Protein AF-A0A7J7P8Q7-F1 (afdb_monomer)

pLDDT: mean 71.96, std 19.64, range [25.2, 95.06]

Mean predicted aligned error: 14.5 Å

Organism: NCBI:txid39325

Sequence (274 aa):
MQSMCRWFIPFNAILATISGSLIGFLVASIIRPPYSFFKFTIVHIGIGNIGNVPLVLIAALCRDESNPSGDSLKCSEDGNAYISFGQWVGAIVLYTYVYQMLAPPPEGTFYVEDRDLPIKSPPTNDVPEKIPLLPPPEPQPTELITSKEGKIRGFLGYLYERLKLKQILQPPIIASILAMVIGAVPLLKRLVLTDDAPFLFITDSCLILGEVMIPCILLALGGNLVDRPGNLKLGFRTTAAIIFARLVLVPPAGIGIVTLADKLGFLPPGDKMF

Secondary structure (DSSP, 8-state):
-HHHHTTHHHHHHHHHHHHHHHHHHHHHHHH---HHHHHHHHHHHHHTTTTHHHHHHHHHHTTSTT-TTSSHHHHHHHHHHHHHHHHHHHHHHIIIIIHHHHSPPSS--------------------PPPPPP-PPPP------S-TTHHHHHHHHHHHHHHTTGGGT--HHHHHHHHHHHHHHSHHHHHHHSSTT-TTHHHHHHHHHHHHHHHHHHHHHHHHTTTS--SS-PPPHHHHHHHHHIIIIIHHHHHHHHHHHHHHTT-SPTT-TT-

Structure (mmCIF, N/CA/C/O backbone):
data_AF-A0A7J7P8Q7-F1
#
_entry.id   AF-A0A7J7P8Q7-F1
#
loop_
_atom_site.group_PDB
_atom_site.id
_atom_site.type_symbol
_atom_site.label_atom_id
_atom_site.label_alt_id
_atom_site.label_comp_id
_atom_site.label_asym_id
_atom_site.label_entity_id
_atom_site.label_seq_id
_atom_site.pdbx_PDB_ins_code
_atom_site.Cartn_x
_atom_site.Cartn_y
_atom_site.Cartn_z
_atom_site.occupancy
_atom_site.B_iso_or_equiv
_atom_site.auth_seq_id
_atom_site.auth_comp_id
_atom_site.auth_asym_id
_atom_site.auth_atom_id
_atom_site.pdbx_PDB_model_num
ATOM 1 N N . MET A 1 1 ? -10.549 -14.778 20.687 1.00 33.72 1 MET A N 1
ATOM 2 C CA . MET A 1 1 ? -10.491 -15.327 19.312 1.00 33.72 1 MET A CA 1
ATOM 3 C C . MET A 1 1 ? -10.541 -14.234 18.233 1.00 33.72 1 MET A C 1
ATOM 5 O O . MET A 1 1 ? -9.756 -14.311 17.305 1.00 33.72 1 MET A O 1
ATOM 9 N N . GLN A 1 2 ? -11.325 -13.153 18.392 1.00 36.19 2 GLN A N 1
ATOM 10 C CA . GLN A 1 2 ? -11.371 -11.999 17.459 1.00 36.19 2 GLN A CA 1
ATOM 11 C C . GLN A 1 2 ? -10.054 -11.216 17.264 1.00 36.19 2 GLN A C 1
ATOM 13 O O . GLN A 1 2 ? -9.868 -10.569 16.237 1.00 36.19 2 GLN A O 1
ATOM 18 N N . SER A 1 3 ? -9.129 -11.235 18.229 1.00 41.97 3 SER A N 1
ATOM 19 C CA . SER A 1 3 ? -7.871 -10.482 18.111 1.00 41.97 3 SER A CA 1
ATOM 20 C C . SER A 1 3 ? -6.885 -11.103 17.119 1.00 41.97 3 SER A C 1
ATOM 22 O O . SER A 1 3 ? -6.130 -10.357 16.514 1.00 41.97 3 SER A O 1
ATOM 24 N N . MET A 1 4 ? -6.901 -12.430 16.922 1.00 45.16 4 MET A N 1
ATOM 25 C CA . MET A 1 4 ? -5.964 -13.125 16.021 1.00 45.16 4 MET A CA 1
ATOM 26 C C . MET A 1 4 ? -6.346 -12.983 14.542 1.00 45.16 4 MET A C 1
ATOM 28 O O . MET A 1 4 ? -5.459 -12.826 13.713 1.00 45.16 4 MET A O 1
ATOM 32 N N . CYS A 1 5 ? -7.640 -12.938 14.212 1.00 52.59 5 CYS A N 1
ATOM 33 C CA . CYS A 1 5 ? -8.102 -12.789 12.826 1.00 52.59 5 CYS A CA 1
ATOM 34 C C . CYS A 1 5 ? -7.735 -11.424 12.214 1.00 52.59 5 CYS A C 1
ATOM 36 O O . CYS A 1 5 ? -7.393 -11.349 11.040 1.00 52.59 5 CYS A O 1
ATOM 38 N N . ARG A 1 6 ? -7.693 -10.347 13.015 1.00 61.75 6 ARG A N 1
ATOM 39 C CA . ARG A 1 6 ? -7.247 -9.020 12.541 1.00 61.75 6 ARG A CA 1
ATOM 40 C C . ARG A 1 6 ? -5.761 -8.963 12.172 1.00 61.75 6 ARG A C 1
ATOM 42 O O . ARG A 1 6 ? -5.387 -8.145 11.339 1.00 61.75 6 ARG A O 1
ATOM 49 N N . TRP A 1 7 ? -4.918 -9.844 12.722 1.00 71.00 7 TRP A N 1
ATOM 50 C CA . TRP A 1 7 ? -3.497 -9.932 12.351 1.00 71.00 7 TRP A CA 1
ATOM 51 C C . TRP A 1 7 ? -3.264 -10.537 10.965 1.00 71.00 7 TRP A C 1
ATOM 53 O O . TRP A 1 7 ? -2.169 -10.382 10.419 1.00 71.00 7 TRP A O 1
ATOM 63 N N . PHE A 1 8 ? -4.283 -11.158 10.362 1.00 76.94 8 PHE A N 1
ATOM 64 C CA . PHE A 1 8 ? -4.186 -11.618 8.984 1.00 76.94 8 PHE A CA 1
ATOM 65 C C . PHE A 1 8 ? -3.970 -10.454 8.012 1.00 76.94 8 PHE A C 1
ATOM 67 O O . PHE A 1 8 ? -3.199 -10.597 7.076 1.00 76.94 8 PHE A O 1
ATOM 74 N N . ILE A 1 9 ? -4.563 -9.280 8.252 1.00 78.56 9 ILE A N 1
ATOM 75 C CA . ILE A 1 9 ? -4.466 -8.137 7.329 1.00 78.56 9 ILE A CA 1
ATOM 76 C C . ILE A 1 9 ? -3.026 -7.587 7.254 1.00 78.56 9 ILE A C 1
ATOM 78 O O . ILE A 1 9 ? -2.492 -7.502 6.145 1.00 78.56 9 ILE A O 1
ATOM 82 N N . PRO A 1 10 ? -2.330 -7.294 8.379 1.00 81.56 10 PRO A N 1
ATOM 83 C CA . PRO A 1 10 ? -0.908 -6.962 8.368 1.00 81.56 10 PRO A CA 1
ATOM 84 C C . PRO A 1 10 ? -0.047 -8.029 7.710 1.00 81.56 10 PRO A C 1
ATOM 86 O O . PRO A 1 10 ? 0.849 -7.723 6.925 1.00 81.56 10 PRO A O 1
ATOM 89 N N . PHE A 1 11 ? -0.319 -9.291 8.034 1.00 83.94 11 PHE A N 1
ATOM 90 C CA . PHE A 1 11 ? 0.460 -10.406 7.526 1.00 83.94 11 PHE A CA 1
ATOM 91 C C . PHE A 1 11 ? 0.283 -10.570 6.014 1.00 83.94 11 PHE A C 1
ATOM 93 O O . PHE A 1 11 ? 1.265 -10.718 5.290 1.00 83.94 11 PHE A O 1
ATOM 100 N N . ASN A 1 12 ? -0.948 -10.437 5.523 1.00 85.75 12 ASN A N 1
ATOM 101 C CA . ASN A 1 12 ? -1.281 -10.435 4.108 1.00 85.75 12 ASN A CA 1
ATOM 102 C C . ASN A 1 12 ? -0.589 -9.279 3.374 1.00 85.75 12 ASN A C 1
ATOM 104 O O . ASN A 1 12 ? -0.019 -9.500 2.313 1.00 85.75 12 ASN A O 1
ATOM 108 N N . ALA A 1 13 ? -0.539 -8.072 3.952 1.00 85.62 13 ALA A N 1
ATOM 109 C CA . ALA A 1 13 ? 0.183 -6.942 3.355 1.00 85.62 13 ALA A CA 1
ATOM 110 C C . ALA A 1 13 ? 1.693 -7.223 3.194 1.00 85.62 13 ALA A C 1
ATOM 112 O O . ALA A 1 13 ? 2.293 -6.893 2.163 1.00 85.62 13 ALA A O 1
ATOM 113 N N . ILE A 1 14 ? 2.308 -7.882 4.181 1.00 89.56 14 ILE A N 1
ATOM 114 C CA . ILE A 1 14 ? 3.716 -8.302 4.118 1.00 89.56 14 ILE A CA 1
ATOM 115 C C . ILE A 1 14 ? 3.905 -9.401 3.064 1.00 89.56 14 ILE A C 1
ATOM 117 O O . ILE A 1 14 ? 4.789 -9.284 2.215 1.00 89.56 14 ILE A O 1
ATOM 121 N N . LEU A 1 15 ? 3.066 -10.441 3.067 1.00 89.56 15 LEU A N 1
ATOM 122 C CA . LEU A 1 15 ? 3.123 -11.531 2.086 1.00 89.56 15 LEU A CA 1
ATOM 123 C C . LEU A 1 15 ? 2.900 -11.041 0.651 1.00 89.56 15 LEU A C 1
ATOM 125 O O . LEU A 1 15 ? 3.616 -11.456 -0.264 1.00 89.56 15 LEU A O 1
ATOM 129 N N . ALA A 1 16 ? 1.947 -10.133 0.448 1.00 88.81 16 ALA A N 1
ATOM 130 C CA . ALA A 1 16 ? 1.695 -9.481 -0.831 1.00 88.81 16 ALA A CA 1
ATOM 131 C C . ALA A 1 16 ? 2.922 -8.685 -1.290 1.00 88.81 16 ALA A C 1
ATOM 133 O O . ALA A 1 16 ? 3.337 -8.808 -2.440 1.00 88.81 16 ALA A O 1
ATOM 134 N N . THR A 1 17 ? 3.570 -7.947 -0.382 1.00 89.56 17 THR A N 1
ATOM 135 C CA . THR A 1 17 ? 4.808 -7.234 -0.721 1.00 89.56 17 THR A CA 1
ATOM 136 C C . THR A 1 17 ? 5.929 -8.203 -1.102 1.00 89.56 17 THR A C 1
ATOM 138 O O . THR A 1 17 ? 6.613 -7.986 -2.104 1.00 89.56 17 THR A O 1
ATOM 141 N N . ILE A 1 18 ? 6.135 -9.276 -0.334 1.00 92.56 18 ILE A N 1
ATOM 142 C CA . ILE A 1 18 ? 7.195 -10.263 -0.594 1.00 92.56 18 ILE A CA 1
ATOM 143 C C . ILE A 1 18 ? 6.962 -10.963 -1.937 1.00 92.56 18 ILE A C 1
ATOM 145 O O . ILE A 1 18 ? 7.859 -10.992 -2.780 1.00 92.56 18 ILE A O 1
ATOM 149 N N . SER A 1 19 ? 5.758 -11.491 -2.160 1.00 93.06 19 SER A N 1
ATOM 150 C CA . SER A 1 19 ? 5.384 -12.169 -3.408 1.00 93.06 19 SER A CA 1
ATOM 151 C C . SER A 1 19 ? 5.447 -11.229 -4.613 1.00 93.06 19 SER A C 1
ATOM 153 O O . SER A 1 19 ? 6.052 -11.576 -5.627 1.00 93.06 19 SER A O 1
ATOM 155 N N . GLY A 1 20 ? 4.921 -10.009 -4.494 1.00 92.44 20 GLY A N 1
ATOM 156 C CA . GLY A 1 20 ? 5.003 -8.989 -5.534 1.00 92.44 20 GLY A CA 1
ATOM 157 C C . GLY A 1 20 ? 6.447 -8.605 -5.862 1.00 92.44 20 GLY A C 1
ATOM 158 O O . GLY A 1 20 ? 6.797 -8.465 -7.033 1.00 92.44 20 GLY A O 1
ATOM 159 N N . SER A 1 21 ? 7.311 -8.483 -4.852 1.00 92.56 21 SER A N 1
ATOM 160 C CA . SER A 1 21 ? 8.733 -8.163 -5.043 1.00 92.56 21 SER A CA 1
ATOM 161 C C . SER A 1 21 ? 9.490 -9.329 -5.681 1.00 92.56 21 SER A C 1
ATOM 163 O O . SER A 1 21 ? 10.364 -9.107 -6.517 1.00 92.56 21 SER A O 1
ATOM 165 N N . LEU A 1 22 ? 9.121 -10.574 -5.361 1.00 95.00 22 LEU A N 1
ATOM 166 C CA . LEU A 1 22 ? 9.662 -11.769 -6.007 1.00 95.00 22 LEU A CA 1
ATOM 167 C C . LEU A 1 22 ? 9.262 -11.834 -7.489 1.00 95.00 22 LEU A C 1
ATOM 169 O O . LEU A 1 22 ? 10.122 -12.036 -8.347 1.00 95.00 22 LEU A O 1
ATOM 173 N N . ILE A 1 23 ? 7.987 -11.587 -7.804 1.00 94.50 23 ILE A N 1
ATOM 174 C CA . ILE A 1 23 ? 7.504 -11.462 -9.188 1.00 94.50 23 ILE A CA 1
ATOM 175 C C . ILE A 1 23 ? 8.252 -10.328 -9.895 1.00 94.50 23 ILE A C 1
ATOM 177 O O . ILE A 1 23 ? 8.759 -10.516 -10.999 1.00 94.50 23 ILE A O 1
ATOM 181 N N . GLY A 1 24 ? 8.386 -9.170 -9.246 1.00 94.12 24 GLY A N 1
ATOM 182 C CA . GLY A 1 24 ? 9.128 -8.026 -9.765 1.00 94.12 24 GLY A CA 1
ATOM 183 C C . GLY A 1 24 ? 10.590 -8.352 -10.070 1.00 94.12 24 GLY A C 1
ATOM 184 O O . GLY A 1 24 ? 11.095 -7.955 -11.118 1.00 94.12 24 GLY A O 1
ATOM 185 N N . PHE A 1 25 ? 11.255 -9.120 -9.206 1.00 94.62 25 PHE A N 1
ATOM 186 C CA . PHE A 1 25 ? 12.626 -9.591 -9.410 1.00 94.62 25 PHE A CA 1
ATOM 187 C C . PHE A 1 25 ? 12.747 -10.561 -10.588 1.00 94.62 25 PHE A C 1
ATOM 189 O O . PHE A 1 25 ? 13.648 -10.405 -11.418 1.00 94.62 25 PHE A O 1
ATOM 196 N N . LEU A 1 26 ? 11.828 -11.523 -10.705 1.00 95.06 26 LEU A N 1
ATOM 197 C CA . LEU A 1 26 ? 11.786 -12.453 -11.836 1.00 95.06 26 LEU A CA 1
ATOM 198 C C . LEU A 1 26 ? 11.582 -11.703 -13.156 1.00 95.06 26 LEU A C 1
ATOM 200 O O . LEU A 1 26 ? 12.344 -11.884 -14.105 1.00 95.06 26 LEU A O 1
ATOM 204 N N . VAL A 1 27 ? 10.605 -10.798 -13.190 1.00 94.00 27 VAL A N 1
ATOM 205 C CA . VAL A 1 27 ? 10.306 -9.952 -14.349 1.00 94.00 27 VAL A CA 1
ATOM 206 C C . VAL A 1 27 ? 11.528 -9.100 -14.708 1.00 94.00 27 VAL A C 1
ATOM 208 O O . VAL A 1 27 ? 12.013 -9.166 -15.840 1.00 94.00 27 VAL A O 1
ATOM 211 N N . ALA A 1 28 ? 12.109 -8.378 -13.746 1.00 92.50 28 ALA A N 1
ATOM 212 C CA . ALA A 1 28 ? 13.301 -7.559 -13.968 1.00 92.50 28 ALA A CA 1
ATOM 213 C C . ALA A 1 28 ? 14.491 -8.381 -14.498 1.00 92.50 28 ALA A C 1
ATOM 215 O O . ALA A 1 28 ? 15.215 -7.911 -15.376 1.00 92.50 28 ALA A O 1
ATOM 216 N N . SER A 1 29 ? 14.659 -9.622 -14.040 1.00 92.50 29 SER A N 1
ATOM 217 C CA . SER A 1 29 ? 15.719 -10.524 -14.510 1.00 92.50 29 SER A CA 1
ATOM 218 C C . SER A 1 29 ? 15.532 -10.965 -15.968 1.00 92.50 29 SER A C 1
ATOM 220 O O . SER A 1 29 ? 16.517 -11.128 -16.692 1.00 92.50 29 SER A O 1
ATOM 222 N N . ILE A 1 30 ? 14.283 -11.115 -16.424 1.00 93.31 30 ILE A N 1
ATOM 223 C CA . ILE A 1 30 ? 13.944 -11.504 -17.804 1.00 93.31 30 ILE A CA 1
ATOM 224 C C . ILE A 1 30 ? 14.101 -10.323 -18.770 1.00 93.31 30 ILE A C 1
ATOM 226 O O . ILE A 1 30 ? 14.660 -10.463 -19.860 1.00 93.31 30 ILE A O 1
ATOM 230 N N . ILE A 1 31 ? 13.599 -9.147 -18.392 1.00 90.12 31 ILE A N 1
ATOM 231 C CA . ILE A 1 31 ? 13.602 -7.967 -19.275 1.00 90.12 31 ILE A CA 1
ATOM 232 C C . ILE A 1 31 ? 14.949 -7.264 -19.277 1.00 90.12 31 ILE A C 1
ATOM 234 O O . ILE A 1 31 ? 15.289 -6.644 -20.284 1.00 90.12 31 ILE A O 1
ATOM 238 N N . ARG A 1 32 ? 15.705 -7.390 -18.178 1.00 89.06 32 ARG A N 1
ATOM 239 C CA . ARG A 1 32 ? 16.998 -6.737 -17.954 1.00 89.06 32 ARG A CA 1
ATOM 240 C C . ARG A 1 32 ? 16.908 -5.227 -18.218 1.00 89.06 32 ARG A C 1
ATOM 242 O O . ARG A 1 32 ? 17.484 -4.738 -19.191 1.00 89.06 32 ARG A O 1
ATOM 249 N N . PRO A 1 33 ? 16.150 -4.477 -17.392 1.00 85.94 33 PRO A N 1
ATOM 250 C CA . PRO A 1 33 ? 16.090 -3.025 -17.509 1.00 85.94 33 PRO A CA 1
ATOM 251 C C . PRO A 1 33 ? 17.483 -2.401 -17.291 1.00 85.94 33 PRO A C 1
ATOM 253 O O . PRO A 1 33 ? 18.366 -3.053 -16.725 1.00 85.94 33 PRO A O 1
ATOM 256 N N . PRO A 1 34 ? 17.689 -1.131 -17.687 1.00 84.12 34 PRO A N 1
ATOM 257 C CA . PRO A 1 34 ? 18.939 -0.429 -17.411 1.00 84.12 34 PRO A CA 1
ATOM 258 C C . PRO A 1 34 ? 19.244 -0.462 -15.912 1.00 84.12 34 PRO A C 1
ATOM 260 O O . PRO A 1 34 ? 18.322 -0.368 -15.100 1.00 84.12 34 PRO A O 1
ATOM 263 N N . TYR A 1 35 ? 20.524 -0.550 -15.543 1.00 78.69 35 TYR A N 1
ATOM 264 C CA . TYR A 1 35 ? 20.961 -0.755 -14.155 1.00 78.69 35 TYR A CA 1
ATOM 265 C C . TYR A 1 35 ? 20.316 0.223 -13.154 1.00 78.69 35 TYR A C 1
ATOM 267 O O . TYR A 1 35 ? 19.862 -0.188 -12.088 1.00 78.69 35 TYR A O 1
ATOM 275 N N . SER A 1 36 ? 20.170 1.495 -13.543 1.00 80.50 36 SER A N 1
ATOM 276 C CA . SER A 1 36 ? 19.509 2.536 -12.740 1.00 80.50 36 SER A CA 1
ATOM 277 C C . SER A 1 36 ? 18.044 2.207 -12.390 1.00 80.50 36 SER A C 1
ATOM 279 O O . SER A 1 36 ? 17.585 2.497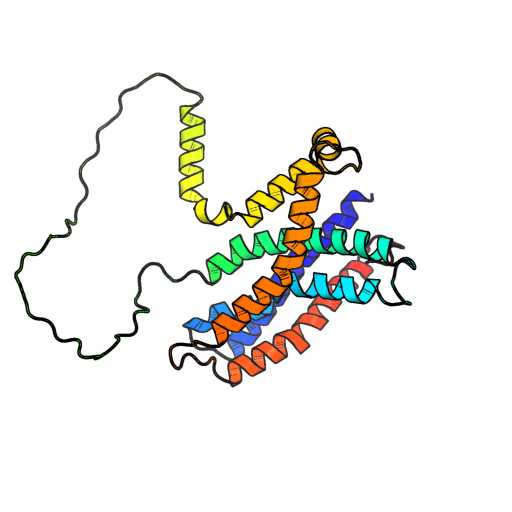 -11.288 1.00 80.50 36 SER A O 1
ATOM 281 N N . PHE A 1 37 ? 17.319 1.518 -13.277 1.00 84.12 37 PHE A N 1
ATOM 282 C CA . PHE A 1 37 ? 15.897 1.201 -13.112 1.00 84.12 37 PHE A CA 1
ATOM 283 C C . PHE A 1 37 ? 15.622 -0.230 -12.646 1.00 84.12 37 PHE A C 1
ATOM 285 O O . PHE A 1 37 ? 14.458 -0.602 -12.482 1.00 84.12 37 PHE A O 1
ATOM 292 N N . PHE A 1 38 ? 16.651 -1.050 -12.423 1.00 87.75 38 PHE A N 1
ATOM 293 C CA . PHE A 1 38 ? 16.459 -2.431 -11.978 1.00 87.75 38 PHE A CA 1
ATOM 294 C C . PHE A 1 38 ? 15.754 -2.481 -10.619 1.00 87.75 38 PHE A C 1
ATOM 296 O O . PHE A 1 38 ? 14.702 -3.107 -10.483 1.00 87.75 38 PHE A O 1
ATOM 303 N N . LYS A 1 39 ? 16.269 -1.726 -9.640 1.00 88.62 39 LYS A N 1
ATOM 304 C CA . LYS A 1 39 ? 15.658 -1.621 -8.309 1.00 88.62 39 LYS A CA 1
ATOM 305 C C . LYS A 1 39 ? 14.260 -0.999 -8.371 1.00 88.62 39 LYS A C 1
ATOM 307 O O . LYS A 1 39 ? 13.330 -1.513 -7.758 1.00 88.62 39 LYS A O 1
ATOM 312 N N . PHE A 1 40 ? 14.100 0.047 -9.182 1.00 87.50 40 PHE A N 1
ATOM 313 C CA . PHE A 1 40 ? 12.807 0.685 -9.426 1.00 87.50 40 PHE A CA 1
ATOM 314 C C . PHE A 1 40 ? 11.759 -0.300 -9.958 1.00 87.50 40 PHE A C 1
ATOM 316 O O . PHE A 1 40 ? 10.644 -0.338 -9.451 1.00 87.50 40 PHE A O 1
ATOM 323 N N . THR A 1 41 ? 12.126 -1.142 -10.927 1.00 89.06 41 THR A N 1
ATOM 324 C CA . THR A 1 41 ? 11.219 -2.126 -11.540 1.00 89.06 41 THR A CA 1
ATOM 325 C C . THR A 1 41 ? 10.686 -3.117 -10.504 1.00 89.06 41 THR A C 1
ATOM 327 O O . THR A 1 41 ? 9.485 -3.374 -10.465 1.00 89.06 41 THR A O 1
ATOM 330 N N . ILE A 1 42 ? 11.559 -3.626 -9.629 1.00 91.88 42 ILE A N 1
ATOM 331 C CA . ILE A 1 42 ? 11.187 -4.590 -8.583 1.00 91.88 42 ILE A CA 1
ATOM 332 C C . ILE A 1 42 ? 10.197 -3.968 -7.601 1.00 91.88 42 ILE A C 1
ATOM 334 O O . ILE A 1 42 ? 9.107 -4.501 -7.400 1.00 91.88 42 ILE A O 1
ATOM 338 N N . VAL A 1 43 ? 10.558 -2.815 -7.033 1.00 90.31 43 VAL A N 1
ATOM 339 C CA . VAL A 1 43 ? 9.725 -2.090 -6.063 1.00 90.31 43 VAL A CA 1
ATOM 340 C C . VAL A 1 43 ? 8.374 -1.734 -6.665 1.00 90.31 43 VAL A C 1
ATOM 342 O O . VAL A 1 43 ? 7.338 -1.908 -6.028 1.00 90.31 43 VAL A O 1
ATOM 345 N N . HIS A 1 44 ? 8.371 -1.214 -7.890 1.00 88.62 44 HIS A N 1
ATOM 346 C CA . HIS A 1 44 ? 7.159 -0.699 -8.507 1.00 88.62 44 HIS A CA 1
ATOM 347 C C . HIS A 1 44 ? 6.155 -1.811 -8.838 1.00 88.62 44 HIS A C 1
ATOM 349 O O . HIS A 1 44 ? 4.947 -1.585 -8.758 1.00 88.62 44 HIS A O 1
ATOM 355 N N . ILE A 1 45 ? 6.641 -3.013 -9.167 1.00 90.81 45 ILE A N 1
ATOM 356 C CA . ILE A 1 45 ? 5.800 -4.207 -9.314 1.00 90.81 45 ILE A CA 1
ATOM 357 C C . ILE A 1 45 ? 5.343 -4.720 -7.940 1.00 90.81 45 ILE A C 1
ATOM 359 O O . ILE A 1 45 ? 4.173 -5.062 -7.796 1.00 90.81 45 ILE A O 1
ATOM 363 N N . GLY A 1 46 ? 6.230 -4.742 -6.939 1.00 88.06 46 GLY A N 1
ATOM 364 C CA . GLY A 1 46 ? 5.954 -5.379 -5.650 1.00 88.06 46 GLY A CA 1
ATOM 365 C C . GLY A 1 46 ? 5.095 -4.587 -4.668 1.00 88.06 46 GLY A C 1
ATOM 366 O O . GLY A 1 46 ? 4.296 -5.176 -3.951 1.00 88.06 46 GLY A O 1
ATOM 367 N N . ILE A 1 47 ? 5.229 -3.263 -4.636 1.00 85.62 47 ILE A N 1
ATOM 368 C CA . ILE A 1 47 ? 4.515 -2.395 -3.679 1.00 85.62 47 ILE A CA 1
ATOM 369 C C . ILE A 1 47 ? 3.200 -1.893 -4.264 1.00 85.62 47 ILE A C 1
ATOM 371 O O . ILE A 1 47 ? 2.220 -1.661 -3.558 1.00 85.62 47 ILE A O 1
ATOM 375 N N . GLY A 1 48 ? 3.169 -1.710 -5.580 1.00 78.50 48 GLY A N 1
ATOM 376 C CA . GLY A 1 48 ? 1.969 -1.283 -6.263 1.00 78.50 48 GLY A CA 1
ATOM 377 C C . GLY A 1 48 ? 1.519 0.135 -5.872 1.00 78.50 48 GLY A C 1
ATOM 378 O O . GLY A 1 48 ? 2.322 1.063 -5.798 1.00 78.50 48 GLY A O 1
ATOM 379 N N . ASN A 1 49 ? 0.208 0.311 -5.685 1.00 74.81 49 ASN A N 1
ATOM 380 C CA . ASN A 1 49 ? -0.398 1.521 -5.116 1.00 74.81 49 ASN A CA 1
ATOM 381 C C . ASN A 1 49 ? -1.166 1.138 -3.846 1.00 74.81 49 ASN A C 1
ATOM 383 O O . ASN A 1 49 ? -2.392 1.194 -3.806 1.00 74.81 49 ASN A O 1
ATOM 387 N N . ILE A 1 50 ? -0.429 0.673 -2.837 1.00 69.81 50 ILE A N 1
ATOM 388 C CA . ILE A 1 50 ? -1.001 0.133 -1.596 1.00 69.81 50 ILE A CA 1
ATOM 389 C C . ILE A 1 50 ? -1.754 1.188 -0.762 1.00 69.81 50 ILE A C 1
ATOM 391 O O . ILE A 1 50 ? -2.564 0.836 0.084 1.00 69.81 50 ILE A O 1
ATOM 395 N N . GLY A 1 51 ? -1.490 2.478 -1.001 1.00 66.62 51 GLY A N 1
ATOM 396 C CA . GLY A 1 51 ? -2.084 3.588 -0.259 1.00 66.62 51 GLY A CA 1
ATOM 397 C C . GLY A 1 51 ? -3.420 4.049 -0.836 1.00 66.62 51 GLY A C 1
ATOM 398 O O . GLY A 1 51 ? -4.466 3.830 -0.237 1.00 66.62 51 GLY A O 1
ATOM 399 N N . ASN A 1 52 ? -3.395 4.710 -1.993 1.00 68.69 52 ASN A N 1
ATOM 400 C CA . ASN A 1 52 ? -4.509 5.574 -2.398 1.00 68.69 52 ASN A CA 1
ATOM 401 C C . ASN A 1 52 ? -5.625 4.829 -3.145 1.00 68.69 52 ASN A C 1
ATOM 403 O O . ASN A 1 52 ? -6.790 5.196 -3.032 1.00 68.69 52 ASN A O 1
ATOM 407 N N . VAL A 1 53 ? -5.289 3.788 -3.912 1.00 79.25 53 VAL A N 1
ATOM 408 C CA . VAL A 1 53 ? -6.279 3.056 -4.726 1.00 79.25 53 VAL A CA 1
ATOM 409 C C . VAL A 1 53 ? -7.269 2.254 -3.874 1.00 79.25 53 VAL A C 1
ATOM 411 O O . VAL A 1 53 ? -8.461 2.347 -4.159 1.00 79.25 53 VAL A O 1
ATOM 414 N N . PRO A 1 54 ? -6.847 1.523 -2.824 1.00 78.25 54 PRO A N 1
ATOM 415 C CA . PRO A 1 54 ? -7.785 0.794 -1.973 1.00 78.25 54 PRO A CA 1
ATOM 416 C C . PRO A 1 54 ? -8.839 1.696 -1.314 1.00 78.25 54 PRO A C 1
ATOM 418 O O . PRO A 1 54 ? -10.011 1.334 -1.305 1.00 78.25 54 PRO A O 1
ATOM 421 N N . LEU A 1 55 ? -8.455 2.885 -0.828 1.00 75.31 55 LEU A N 1
ATOM 422 C CA . LEU A 1 55 ? -9.395 3.830 -0.204 1.00 75.31 55 LEU A CA 1
ATOM 423 C C . LEU A 1 55 ? -10.467 4.320 -1.186 1.00 75.31 55 LEU A C 1
ATOM 425 O O . LEU A 1 55 ? -11.649 4.377 -0.858 1.00 75.31 55 LEU A O 1
ATOM 429 N N . VAL A 1 56 ? -10.072 4.640 -2.418 1.00 77.19 56 VAL A N 1
ATOM 430 C CA . VAL A 1 56 ? -11.035 5.050 -3.450 1.00 77.19 56 VAL A CA 1
ATOM 431 C C . VAL A 1 56 ? -11.940 3.880 -3.843 1.00 77.19 56 VAL A C 1
ATOM 433 O O . VAL A 1 56 ? -13.135 4.072 -4.062 1.00 77.19 56 VAL A O 1
ATOM 436 N N . LEU A 1 57 ? -11.389 2.664 -3.901 1.00 82.25 57 LEU A N 1
ATOM 437 C CA . LEU A 1 57 ? -12.149 1.465 -4.238 1.00 82.25 57 LEU A CA 1
ATOM 438 C C . LEU A 1 57 ? -13.213 1.149 -3.180 1.00 82.25 57 LEU A C 1
ATOM 440 O O . LEU A 1 57 ? -14.354 0.894 -3.554 1.00 82.25 57 LEU A O 1
ATOM 444 N N . ILE A 1 58 ? -12.887 1.209 -1.883 1.00 81.44 58 ILE A N 1
ATOM 445 C CA . ILE A 1 58 ? -13.876 0.933 -0.829 1.00 81.44 58 ILE A CA 1
ATOM 446 C C . ILE A 1 58 ? -14.970 1.996 -0.789 1.00 81.44 58 ILE A C 1
ATOM 448 O O . ILE A 1 58 ? -16.144 1.660 -0.670 1.00 81.44 58 ILE A O 1
ATOM 452 N N . ALA A 1 59 ? -14.611 3.267 -0.990 1.00 78.94 59 ALA A N 1
ATOM 453 C CA . 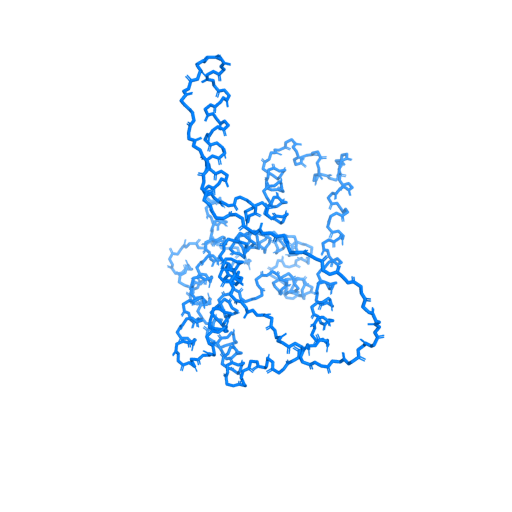ALA A 1 59 ? -15.582 4.351 -1.056 1.00 78.94 59 ALA A CA 1
ATOM 454 C C . ALA A 1 59 ? -16.563 4.168 -2.227 1.00 78.94 59 ALA A C 1
ATOM 456 O O . ALA A 1 59 ? -17.741 4.501 -2.105 1.00 78.94 59 ALA A O 1
ATOM 457 N N . ALA A 1 60 ? -16.094 3.624 -3.355 1.00 82.81 60 ALA A N 1
ATOM 458 C CA . ALA A 1 60 ? -16.952 3.278 -4.483 1.00 82.81 60 ALA A CA 1
ATOM 459 C C . ALA A 1 60 ? -17.834 2.054 -4.181 1.00 82.81 60 ALA A C 1
ATOM 461 O O . ALA A 1 60 ? -19.041 2.116 -4.401 1.00 82.81 60 ALA A O 1
ATOM 462 N N . LEU A 1 61 ? -17.261 0.978 -3.627 1.00 84.56 61 LEU A N 1
ATOM 463 C CA . LEU A 1 61 ? -17.986 -0.254 -3.288 1.00 84.56 61 LEU A CA 1
ATOM 464 C C . LEU A 1 61 ? -19.083 -0.023 -2.241 1.00 84.56 61 LEU A C 1
ATOM 466 O O . LEU A 1 61 ? -20.174 -0.570 -2.356 1.00 84.56 61 LEU A O 1
ATOM 470 N N . CYS A 1 62 ? -18.822 0.812 -1.237 1.00 83.88 62 CYS A N 1
ATOM 471 C CA . CYS A 1 62 ? -19.789 1.098 -0.181 1.00 83.88 62 CYS A CA 1
ATOM 472 C C . CYS A 1 62 ? -20.918 2.044 -0.610 1.00 83.88 62 CYS A C 1
ATOM 474 O O . CYS A 1 62 ? -21.906 2.165 0.112 1.00 83.88 62 CYS A O 1
ATOM 476 N N . ARG A 1 63 ? -20.800 2.716 -1.763 1.00 82.94 63 ARG A N 1
ATOM 477 C CA . ARG A 1 63 ? -21.891 3.506 -2.362 1.00 82.94 63 ARG A CA 1
ATOM 478 C C . ARG A 1 63 ? -22.815 2.677 -3.249 1.00 82.94 63 ARG A C 1
ATOM 480 O O . ARG A 1 63 ? -23.874 3.170 -3.618 1.00 82.94 63 ARG A O 1
ATOM 487 N N . ASP A 1 64 ? -22.409 1.463 -3.601 1.00 83.56 64 ASP A N 1
ATOM 488 C CA . ASP A 1 64 ? -23.208 0.566 -4.424 1.00 83.56 64 ASP A CA 1
ATOM 489 C C . ASP A 1 64 ? -24.374 -0.040 -3.618 1.00 83.56 64 ASP A C 1
ATOM 491 O O . ASP A 1 64 ? -24.264 -0.284 -2.409 1.00 83.56 64 ASP A O 1
ATOM 495 N N . GLU A 1 65 ? -25.498 -0.305 -4.286 1.00 75.12 65 GLU A N 1
ATOM 496 C CA . GLU A 1 65 ? -26.679 -0.924 -3.668 1.00 75.12 65 GLU A CA 1
ATOM 497 C C . GLU A 1 65 ? -26.401 -2.384 -3.272 1.00 75.12 65 GLU A C 1
ATOM 499 O O . GLU A 1 65 ? -26.962 -2.881 -2.297 1.00 75.12 65 GLU A O 1
ATOM 504 N N . SER A 1 66 ? -25.472 -3.055 -3.967 1.00 77.69 66 SER A N 1
ATOM 505 C CA . SER A 1 66 ? -24.997 -4.408 -3.635 1.00 77.69 66 SER A CA 1
ATOM 506 C C . SER A 1 66 ? -23.834 -4.455 -2.635 1.00 77.69 66 SER A C 1
ATOM 508 O O . SER A 1 66 ? -23.014 -5.374 -2.672 1.00 77.69 66 SER A O 1
ATOM 510 N N . ASN A 1 67 ? -23.727 -3.471 -1.738 1.00 77.00 67 ASN A N 1
ATOM 511 C CA . ASN A 1 67 ? -22.608 -3.418 -0.799 1.00 77.00 67 ASN A CA 1
ATOM 512 C C . ASN A 1 67 ? -22.592 -4.617 0.193 1.00 77.00 67 ASN A C 1
ATOM 514 O O . ASN A 1 67 ? -23.646 -5.155 0.551 1.00 77.00 67 ASN A O 1
ATOM 518 N N . PRO A 1 68 ? -21.405 -5.035 0.686 1.00 70.00 68 PRO A N 1
ATOM 519 C CA . PRO A 1 68 ? -21.256 -6.225 1.538 1.00 70.00 68 PRO A CA 1
ATOM 520 C C . PRO A 1 68 ? -22.052 -6.180 2.853 1.00 70.00 68 PRO A C 1
ATOM 522 O O . PRO A 1 68 ? -22.480 -7.221 3.364 1.00 70.00 68 PRO A O 1
ATOM 525 N N . SER A 1 69 ? -22.256 -4.979 3.404 1.00 63.41 69 SER A N 1
ATOM 526 C CA . SER A 1 69 ? -22.845 -4.765 4.733 1.00 63.41 69 SER A CA 1
ATOM 527 C C . SER A 1 69 ? -24.352 -4.470 4.712 1.00 63.41 69 SER A C 1
ATOM 529 O O . SER A 1 69 ? -24.978 -4.488 5.770 1.00 63.41 69 SER A O 1
ATOM 531 N N . GLY A 1 70 ? -24.947 -4.208 3.547 1.00 68.69 70 GLY A N 1
ATOM 532 C CA . GLY A 1 70 ? -26.320 -3.715 3.365 1.00 68.69 70 GLY A CA 1
ATOM 533 C C . GLY A 1 70 ? -26.525 -2.225 3.693 1.00 68.69 70 GLY A C 1
ATOM 534 O O . GLY A 1 70 ? -27.442 -1.611 3.159 1.00 68.69 70 GLY A O 1
ATOM 535 N N . ASP A 1 71 ? -25.669 -1.630 4.528 1.00 82.25 71 ASP A N 1
ATOM 536 C CA . ASP A 1 71 ? -25.683 -0.213 4.911 1.00 82.25 71 ASP A CA 1
ATOM 537 C C . ASP A 1 71 ? -24.373 0.473 4.484 1.00 82.25 71 ASP A C 1
ATOM 539 O O . ASP A 1 71 ? -23.275 0.003 4.802 1.00 82.25 71 ASP A O 1
ATOM 543 N N . SER A 1 72 ? -24.500 1.598 3.775 1.00 82.00 72 SER A N 1
ATOM 544 C CA . SER A 1 72 ? -23.383 2.366 3.216 1.00 82.00 72 SER A CA 1
ATOM 545 C C . SER A 1 72 ? -22.478 2.955 4.300 1.00 82.00 72 SER A C 1
ATOM 547 O O . SER A 1 72 ? -21.251 2.913 4.166 1.00 82.00 72 SER A O 1
ATOM 549 N N . LEU A 1 73 ? -23.059 3.447 5.402 1.00 80.81 73 LEU A N 1
ATOM 550 C CA . LEU A 1 73 ? -22.292 4.050 6.498 1.00 80.81 73 LEU A CA 1
ATOM 551 C C . LEU A 1 73 ? -21.438 3.002 7.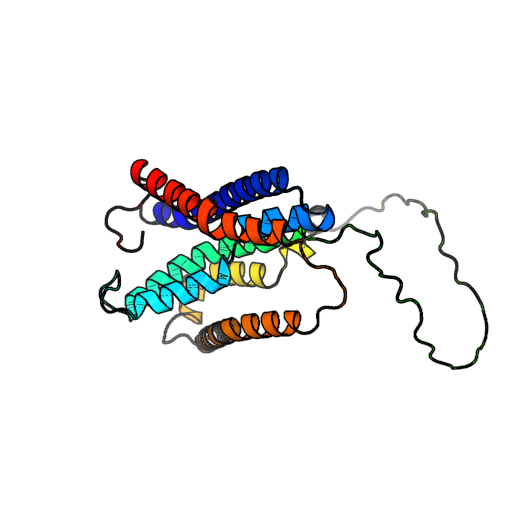202 1.00 80.81 73 LEU A C 1
ATOM 553 O O . LEU A 1 73 ? -20.226 3.171 7.336 1.00 80.81 73 LEU A O 1
ATOM 557 N N . LYS A 1 74 ? -22.057 1.875 7.557 1.00 81.44 74 LYS A N 1
ATOM 558 C CA . LYS A 1 74 ? -21.364 0.756 8.192 1.00 81.44 74 LYS A CA 1
ATOM 559 C C . LYS A 1 74 ? -20.291 0.145 7.289 1.00 81.44 74 LYS A C 1
ATOM 561 O O . LYS A 1 74 ? -19.205 -0.175 7.757 1.00 81.44 74 LYS A O 1
ATOM 566 N N . CYS A 1 75 ? -20.569 0.014 5.989 1.00 82.06 75 CYS A N 1
ATOM 567 C CA . CYS A 1 75 ? -19.580 -0.446 5.014 1.00 82.06 75 CYS A CA 1
ATOM 568 C C . CYS A 1 75 ? -18.357 0.478 4.970 1.00 82.06 75 CYS A C 1
ATOM 570 O O . CYS A 1 75 ? -17.226 -0.003 4.995 1.00 82.06 75 CYS A O 1
ATOM 572 N N . SER A 1 76 ? -18.577 1.794 4.922 1.00 81.06 76 SER A N 1
ATOM 573 C CA . SER A 1 76 ? -17.492 2.775 4.879 1.00 81.06 76 SER A CA 1
ATOM 574 C C . SER A 1 76 ? -16.663 2.749 6.164 1.00 81.06 76 SER A C 1
ATOM 576 O O . SER A 1 76 ? -15.438 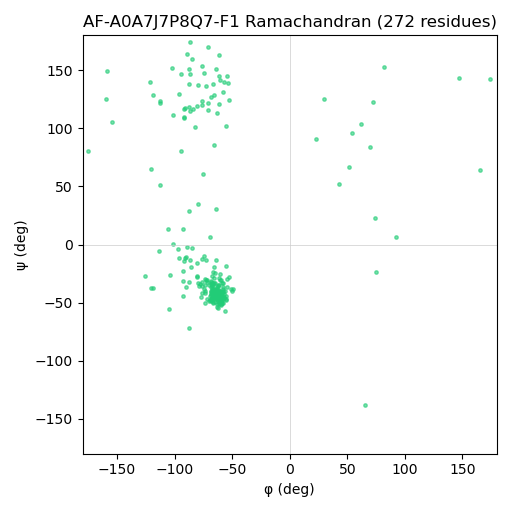2.735 6.097 1.00 81.06 76 SER A O 1
ATOM 578 N N . GLU A 1 77 ? -17.308 2.679 7.331 1.00 80.44 77 GLU A N 1
ATOM 579 C CA . GLU A 1 77 ? -16.620 2.622 8.625 1.00 80.44 77 GLU A CA 1
ATOM 580 C C . GLU A 1 77 ? -15.749 1.364 8.753 1.00 80.44 77 GLU A C 1
ATOM 582 O O . GLU A 1 77 ? -14.534 1.465 8.963 1.00 80.44 77 GLU A O 1
ATOM 587 N N . ASP A 1 78 ? -16.345 0.185 8.551 1.00 80.12 78 ASP A N 1
ATOM 588 C CA . ASP A 1 78 ? -15.635 -1.090 8.638 1.00 80.12 7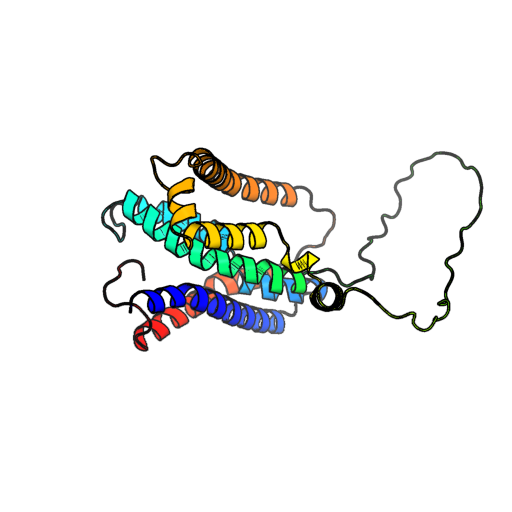8 ASP A CA 1
ATOM 589 C C . ASP A 1 78 ? -14.538 -1.158 7.560 1.00 80.12 78 ASP A C 1
ATOM 591 O O . ASP A 1 78 ? -13.380 -1.466 7.851 1.00 80.12 78 ASP A O 1
ATOM 595 N N . GLY A 1 79 ? -14.864 -0.798 6.318 1.00 79.38 79 GLY A N 1
ATOM 596 C CA . GLY A 1 79 ? -13.951 -0.834 5.178 1.00 79.38 79 GLY A CA 1
ATOM 597 C C . GLY A 1 79 ? -12.750 0.104 5.332 1.00 79.38 79 GLY A C 1
ATOM 598 O O . GLY A 1 79 ? -11.610 -0.297 5.075 1.00 79.38 79 GLY A O 1
ATOM 599 N N . ASN A 1 80 ? -12.969 1.325 5.825 1.00 79.44 80 ASN A N 1
ATOM 600 C CA . ASN A 1 80 ? -11.888 2.263 6.128 1.00 79.44 80 ASN A CA 1
ATOM 601 C C . ASN A 1 80 ? -11.004 1.751 7.267 1.00 79.44 80 ASN A C 1
ATOM 603 O O . ASN A 1 80 ? -9.779 1.884 7.184 1.00 79.44 80 ASN A O 1
ATOM 607 N N . ALA A 1 81 ? -11.577 1.125 8.299 1.00 79.44 81 ALA A N 1
ATOM 608 C CA . ALA A 1 81 ? -10.803 0.512 9.375 1.00 79.44 81 ALA A CA 1
ATOM 609 C C . ALA A 1 81 ? -9.931 -0.651 8.862 1.00 79.44 81 ALA A C 1
ATOM 611 O O . ALA A 1 81 ? -8.739 -0.720 9.184 1.00 79.44 81 ALA A O 1
ATOM 612 N N . TYR A 1 82 ? -10.494 -1.521 8.015 1.00 78.88 82 TYR A N 1
ATOM 613 C CA . TYR A 1 82 ? -9.785 -2.637 7.380 1.00 78.88 82 TYR A CA 1
ATOM 614 C C . TYR A 1 82 ? -8.593 -2.156 6.545 1.00 78.88 82 TYR A C 1
ATOM 616 O O . TYR A 1 82 ? -7.466 -2.634 6.720 1.00 78.88 82 TYR A O 1
ATOM 624 N N . ILE A 1 83 ? -8.820 -1.175 5.671 1.00 81.19 83 ILE A N 1
ATOM 625 C CA . ILE A 1 83 ? -7.780 -0.644 4.785 1.00 81.19 83 ILE A CA 1
ATOM 626 C C . ILE A 1 83 ? -6.717 0.114 5.575 1.00 81.19 83 ILE A C 1
ATOM 628 O O . ILE A 1 83 ? -5.529 -0.115 5.343 1.00 81.19 83 ILE A O 1
ATOM 632 N N . SER A 1 84 ? -7.107 0.930 6.556 1.00 80.56 84 SER A N 1
ATOM 633 C CA . SER A 1 84 ? -6.167 1.685 7.399 1.00 80.56 84 SER A CA 1
ATOM 634 C C . SER A 1 84 ? -5.180 0.768 8.123 1.00 80.56 84 SER A C 1
ATOM 636 O O . SER A 1 84 ? -3.988 1.071 8.219 1.00 80.56 84 SER A O 1
ATOM 638 N N . PHE A 1 85 ? -5.646 -0.397 8.581 1.00 79.56 85 PHE A N 1
ATOM 639 C CA . PHE A 1 85 ? -4.800 -1.373 9.265 1.00 79.56 85 PHE A CA 1
ATOM 640 C C . PHE A 1 85 ? -3.751 -2.003 8.328 1.00 79.56 85 PHE A C 1
ATOM 642 O O . PHE A 1 85 ? -2.607 -2.225 8.733 1.00 79.56 85 PHE A O 1
ATOM 649 N N . GLY A 1 86 ? -4.097 -2.226 7.055 1.00 82.06 86 GLY A N 1
ATOM 650 C CA . GLY A 1 86 ? -3.146 -2.647 6.019 1.00 82.06 86 GLY A CA 1
ATOM 651 C C . GLY A 1 86 ? -2.208 -1.521 5.561 1.00 82.06 86 GLY A C 1
ATOM 652 O O . GLY A 1 86 ? -1.005 -1.739 5.395 1.00 82.06 86 GLY A O 1
ATOM 653 N N . GLN A 1 87 ? -2.726 -0.301 5.409 1.00 83.25 87 GLN A N 1
ATOM 654 C CA . GLN A 1 87 ? -1.959 0.879 4.999 1.00 83.25 87 GLN A CA 1
ATOM 655 C C . GLN A 1 87 ? -0.880 1.253 6.011 1.00 83.25 87 GLN A C 1
ATOM 657 O O . GLN A 1 87 ? 0.212 1.645 5.604 1.00 83.25 87 GLN A O 1
ATOM 662 N N . TRP A 1 88 ? -1.142 1.093 7.309 1.00 83.81 88 TRP A N 1
ATOM 663 C CA . TRP A 1 88 ? -0.137 1.299 8.352 1.00 83.81 88 TRP A CA 1
ATOM 664 C C . TRP A 1 88 ? 1.114 0.436 8.121 1.00 83.81 88 TRP A C 1
ATOM 666 O O . TRP A 1 88 ? 2.244 0.931 8.137 1.00 83.81 88 TRP A O 1
ATOM 676 N N . VAL A 1 89 ? 0.914 -0.848 7.827 1.00 84.81 89 VAL A N 1
ATOM 677 C CA . VAL A 1 89 ? 2.001 -1.784 7.512 1.00 84.81 89 VAL A CA 1
ATOM 678 C C . VAL A 1 89 ? 2.655 -1.419 6.184 1.00 84.81 89 VAL A C 1
ATOM 680 O O . VAL A 1 89 ? 3.882 -1.406 6.082 1.00 84.81 89 VAL A O 1
ATOM 683 N N . GLY A 1 90 ? 1.850 -1.038 5.189 1.00 85.62 90 GLY A N 1
ATOM 684 C CA . GLY A 1 90 ? 2.335 -0.507 3.917 1.00 85.62 90 GLY A CA 1
ATOM 685 C C . GLY A 1 90 ? 3.243 0.715 4.089 1.00 85.62 90 GLY A C 1
ATOM 686 O O . GLY A 1 90 ? 4.276 0.799 3.427 1.00 85.62 90 GLY A O 1
ATOM 687 N N . ALA A 1 91 ? 2.927 1.626 5.012 1.00 82.31 91 ALA A N 1
ATOM 688 C CA . ALA A 1 91 ? 3.745 2.798 5.316 1.00 82.31 91 ALA A CA 1
ATOM 689 C C . ALA A 1 91 ? 5.089 2.401 5.942 1.00 82.31 91 ALA A C 1
ATOM 691 O O . ALA A 1 91 ? 6.132 2.906 5.524 1.00 82.31 91 ALA A O 1
ATOM 692 N N . ILE A 1 92 ? 5.092 1.453 6.886 1.00 83.81 92 ILE A N 1
ATOM 693 C CA . ILE A 1 92 ? 6.334 0.908 7.454 1.00 83.81 92 ILE A CA 1
ATOM 694 C C . ILE A 1 92 ? 7.198 0.317 6.337 1.00 83.81 92 ILE A C 1
ATOM 696 O O . ILE A 1 92 ? 8.372 0.664 6.221 1.00 83.81 92 ILE A O 1
ATOM 700 N N . VAL A 1 93 ? 6.626 -0.529 5.482 1.00 85.31 93 VAL A N 1
ATOM 701 C CA . VAL A 1 93 ? 7.332 -1.148 4.351 1.00 85.31 93 VAL A CA 1
ATOM 702 C C . VAL A 1 93 ? 7.861 -0.088 3.377 1.00 85.31 93 VAL A C 1
ATOM 704 O O . VAL A 1 93 ? 9.009 -0.166 2.941 1.00 85.31 93 VAL A O 1
ATOM 707 N N . LEU A 1 94 ? 7.079 0.942 3.059 1.00 83.75 94 LEU A N 1
ATOM 708 C CA . LEU A 1 94 ? 7.499 2.016 2.159 1.00 83.75 94 LEU A CA 1
ATOM 709 C C . LEU A 1 94 ? 8.746 2.741 2.691 1.00 83.75 94 LEU A C 1
ATOM 711 O O . LEU A 1 94 ? 9.738 2.904 1.981 1.00 83.75 94 LEU A O 1
ATOM 715 N N . TYR A 1 95 ? 8.735 3.149 3.953 1.00 79.75 95 TYR A N 1
ATOM 716 C CA . TYR A 1 95 ? 9.827 3.945 4.512 1.00 79.75 95 TYR A CA 1
ATOM 717 C C . TYR A 1 95 ? 11.042 3.106 4.933 1.00 79.75 95 TYR A C 1
ATOM 719 O O . TYR A 1 95 ? 12.173 3.580 4.847 1.00 79.75 95 TYR A O 1
ATOM 727 N N . THR A 1 96 ? 10.849 1.838 5.303 1.00 80.88 96 THR A N 1
ATOM 728 C CA . THR A 1 96 ? 11.956 0.954 5.716 1.00 80.88 96 THR A CA 1
ATOM 729 C C . THR A 1 96 ? 12.581 0.171 4.564 1.00 80.88 96 THR A C 1
ATOM 731 O O . THR A 1 96 ? 13.795 -0.011 4.551 1.00 80.88 96 THR A O 1
ATOM 734 N N . TYR A 1 97 ? 11.791 -0.277 3.586 1.00 84.44 97 TYR A N 1
ATOM 735 C CA . TYR A 1 97 ? 12.263 -1.099 2.469 1.00 84.44 97 TYR A CA 1
ATOM 736 C C . TYR A 1 97 ? 12.373 -0.290 1.175 1.00 84.44 97 TYR A C 1
ATOM 738 O O . TYR A 1 97 ? 13.450 -0.210 0.583 1.00 84.44 97 TYR A O 1
ATOM 746 N N . VAL A 1 98 ? 11.291 0.361 0.745 1.00 85.31 98 VAL A N 1
ATOM 747 C CA . VAL A 1 98 ? 11.255 1.035 -0.565 1.00 85.31 98 VAL A CA 1
ATOM 748 C C . VAL A 1 98 ? 12.192 2.230 -0.613 1.00 85.31 98 VAL A C 1
ATOM 750 O O . VA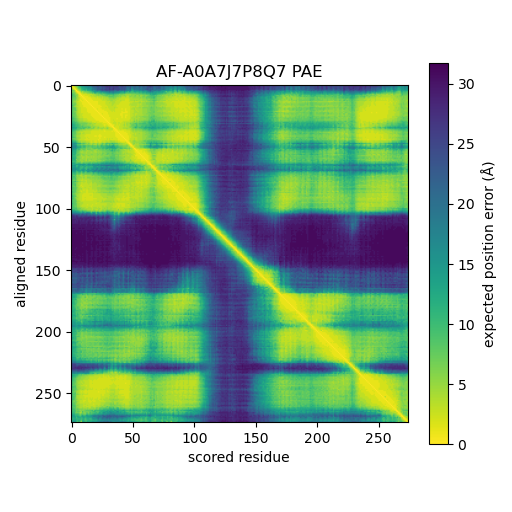L A 1 98 ? 12.967 2.365 -1.560 1.00 85.31 98 VAL A O 1
ATOM 753 N N . TYR A 1 99 ? 12.160 3.072 0.418 1.00 80.81 99 TYR A N 1
ATOM 754 C CA . TYR A 1 99 ? 13.015 4.250 0.483 1.00 80.81 99 TYR A CA 1
ATOM 755 C C . TYR A 1 99 ? 14.499 3.870 0.481 1.00 80.81 99 TYR A C 1
ATOM 757 O O . TYR A 1 99 ? 15.284 4.504 -0.210 1.00 80.81 99 TYR A O 1
ATOM 765 N N . GLN A 1 100 ? 14.886 2.793 1.174 1.00 81.38 100 GLN A N 1
ATOM 766 C CA . GLN A 1 100 ? 16.265 2.286 1.149 1.00 81.38 100 GLN A CA 1
ATOM 767 C C . GLN A 1 100 ? 16.645 1.719 -0.219 1.00 81.38 100 GLN A C 1
ATOM 769 O O . GLN A 1 100 ? 17.766 1.902 -0.690 1.00 81.38 100 GLN A O 1
ATOM 774 N N . MET A 1 101 ? 15.711 1.027 -0.874 1.00 80.81 101 MET A N 1
ATOM 775 C CA . MET A 1 101 ? 15.951 0.411 -2.174 1.00 80.81 101 MET A CA 1
ATOM 776 C C . MET A 1 101 ? 16.059 1.443 -3.306 1.00 80.81 101 MET A C 1
ATOM 778 O O . MET A 1 101 ? 16.788 1.210 -4.273 1.00 80.81 101 MET A O 1
ATOM 782 N N . LEU A 1 102 ? 15.361 2.573 -3.177 1.00 83.50 102 LEU A N 1
ATOM 783 C CA . LEU A 1 102 ? 15.399 3.697 -4.114 1.00 83.50 102 LEU A CA 1
ATOM 784 C C . LEU A 1 102 ? 16.345 4.824 -3.682 1.00 83.50 102 LEU A C 1
ATOM 786 O O . LEU A 1 102 ? 16.509 5.782 -4.436 1.00 83.50 102 LEU A O 1
ATOM 790 N N . ALA A 1 103 ? 16.963 4.726 -2.501 1.00 76.38 103 ALA A N 1
ATOM 791 C CA . ALA A 1 103 ? 17.905 5.728 -2.034 1.00 76.38 103 ALA A CA 1
ATOM 792 C C . ALA A 1 103 ? 19.051 5.861 -3.050 1.00 76.38 103 ALA A C 1
ATOM 794 O O . ALA A 1 103 ? 19.622 4.841 -3.468 1.00 76.38 103 ALA A O 1
ATOM 795 N N . PRO A 1 104 ? 19.400 7.093 -3.457 1.00 65.75 104 PRO A N 1
ATOM 796 C CA . PRO A 1 104 ? 20.541 7.300 -4.327 1.00 65.75 104 PRO A CA 1
ATOM 797 C C . PRO A 1 104 ? 21.806 6.787 -3.619 1.00 65.75 104 PRO A C 1
ATOM 799 O O . PRO A 1 104 ? 21.929 6.936 -2.398 1.00 65.75 104 PRO A O 1
ATOM 802 N N . PRO A 1 105 ? 22.738 6.148 -4.348 1.00 58.59 105 PRO A N 1
ATOM 803 C CA . PRO A 1 105 ? 24.006 5.738 -3.765 1.00 58.59 105 PRO A CA 1
ATOM 804 C C . PRO A 1 105 ? 24.723 6.966 -3.173 1.00 58.59 105 PRO A C 1
ATOM 806 O O . PRO A 1 105 ? 24.660 8.044 -3.771 1.00 58.59 105 PRO A O 1
ATOM 809 N N . PRO A 1 106 ? 25.370 6.836 -2.000 1.00 54.91 106 PRO A N 1
ATOM 810 C CA . PRO A 1 106 ? 26.148 7.924 -1.425 1.00 54.91 106 PRO A CA 1
ATOM 811 C C . PRO A 1 106 ? 27.310 8.246 -2.372 1.00 54.91 106 PRO A C 1
ATOM 813 O O . PRO A 1 106 ? 28.177 7.408 -2.586 1.00 54.91 106 PRO A O 1
ATOM 816 N N . GLU A 1 107 ? 27.244 9.440 -2.959 1.00 49.38 107 GLU A N 1
ATOM 817 C CA . GLU A 1 107 ? 28.240 10.089 -3.820 1.00 49.38 107 GLU A CA 1
ATOM 818 C C . GLU A 1 107 ? 28.729 9.279 -5.037 1.00 49.38 107 GLU A C 1
ATOM 820 O O . GLU A 1 107 ? 29.665 8.488 -4.991 1.00 49.38 107 GLU A O 1
ATOM 825 N N . GLY A 1 108 ? 28.098 9.555 -6.183 1.00 45.22 108 GLY A N 1
ATOM 826 C CA . GLY A 1 108 ? 28.517 9.084 -7.503 1.00 45.22 108 GLY A CA 1
ATOM 827 C C . GLY A 1 108 ? 27.643 9.681 -8.607 1.00 45.22 108 GLY A C 1
ATOM 828 O O . GLY A 1 108 ? 26.675 9.060 -9.029 1.00 45.22 108 GLY A O 1
ATOM 829 N N . THR A 1 109 ? 27.953 10.924 -8.987 1.00 45.56 109 THR A N 1
ATOM 830 C CA . THR A 1 109 ? 27.552 11.658 -10.209 1.00 45.56 109 THR A CA 1
ATOM 831 C C . THR A 1 109 ? 26.275 11.205 -10.938 1.00 45.56 109 THR A C 1
ATOM 833 O O . THR A 1 109 ? 26.327 10.465 -11.918 1.00 45.56 109 THR A O 1
ATOM 836 N N . PHE A 1 110 ? 25.141 11.795 -10.558 1.00 42.41 110 PHE A N 1
ATOM 837 C CA . PHE A 1 110 ? 24.076 12.140 -11.508 1.00 42.41 110 PHE A CA 1
ATOM 838 C C . PHE A 1 110 ? 23.968 13.666 -11.618 1.00 42.41 110 PHE A C 1
ATOM 840 O O . PHE A 1 110 ? 22.896 14.237 -11.458 1.00 42.41 110 PHE A O 1
ATOM 847 N N . TYR A 1 111 ? 25.096 14.335 -11.858 1.00 37.59 111 TYR A N 1
ATOM 848 C CA . TYR A 1 111 ? 25.067 15.644 -12.499 1.00 37.59 111 TYR A CA 1
ATOM 849 C C . TYR A 1 111 ? 25.208 15.375 -13.989 1.00 37.59 111 TYR A C 1
ATOM 851 O O . TYR A 1 111 ? 26.242 14.897 -14.451 1.00 37.59 111 TYR A O 1
ATOM 859 N N . VAL A 1 112 ? 24.128 15.601 -14.727 1.00 41.78 112 VAL A N 1
ATOM 860 C CA . VAL A 1 112 ? 24.241 15.854 -16.159 1.00 41.78 112 VAL A CA 1
ATOM 861 C C . VAL A 1 112 ? 25.072 17.132 -16.264 1.00 41.78 112 VAL A C 1
ATOM 863 O O . VAL A 1 112 ? 24.710 18.136 -15.659 1.00 41.78 112 VAL A O 1
ATOM 866 N N . GLU A 1 113 ? 26.222 17.077 -16.939 1.00 35.47 113 GLU A N 1
ATOM 867 C CA . GLU A 1 113 ? 26.902 18.286 -17.409 1.00 35.47 113 GLU A CA 1
ATOM 868 C C . GLU A 1 113 ? 25.892 19.070 -18.256 1.00 35.47 113 GLU A C 1
ATOM 870 O O . GLU A 1 113 ? 25.643 18.715 -19.411 1.00 35.47 113 GLU A O 1
ATOM 875 N N . ASP A 1 114 ? 25.300 20.121 -17.690 1.00 35.94 114 ASP A N 1
ATOM 876 C CA . ASP A 1 114 ? 24.683 21.189 -18.468 1.00 35.94 114 ASP A CA 1
ATOM 877 C C . ASP A 1 114 ? 25.812 21.894 -19.231 1.00 35.94 114 ASP A C 1
ATOM 879 O O . ASP A 1 114 ? 26.413 22.859 -18.755 1.00 35.94 114 ASP A O 1
ATOM 883 N N . ARG A 1 115 ? 26.162 21.367 -20.410 1.00 36.44 115 ARG A N 1
ATOM 884 C CA . ARG A 1 115 ? 26.995 22.103 -21.361 1.00 36.44 115 ARG A CA 1
ATOM 885 C C . ARG A 1 115 ? 26.180 23.245 -21.957 1.00 36.44 115 ARG A C 1
ATOM 887 O O . ARG A 1 115 ? 25.230 23.025 -22.701 1.00 36.44 115 ARG A O 1
ATOM 894 N N . ASP A 1 116 ? 26.662 24.439 -21.634 1.00 38.09 116 ASP A N 1
ATOM 895 C CA . ASP A 1 116 ? 26.639 25.668 -22.421 1.00 38.09 116 ASP A CA 1
ATOM 896 C C . ASP A 1 116 ? 25.283 26.362 -22.635 1.00 38.09 116 ASP A C 1
ATOM 898 O O . ASP A 1 116 ? 24.678 26.315 -23.706 1.00 38.09 116 ASP A O 1
ATOM 902 N N . LEU A 1 117 ? 24.895 27.177 -21.648 1.00 35.12 117 LEU A N 1
ATOM 903 C CA . LEU A 1 117 ? 24.147 28.415 -21.894 1.00 35.12 117 LEU A CA 1
ATOM 904 C C . LEU A 1 117 ? 25.038 29.618 -21.523 1.00 35.12 117 LEU A C 1
ATOM 906 O O . LEU A 1 117 ? 25.487 29.708 -20.379 1.00 35.12 117 LEU A O 1
ATOM 910 N N . PRO A 1 118 ? 25.330 30.550 -22.453 1.00 33.53 118 PRO A N 1
ATOM 911 C CA . PRO A 1 118 ? 26.282 31.624 -22.209 1.00 33.53 118 PRO A CA 1
ATOM 912 C C . PRO A 1 118 ? 25.605 32.763 -21.442 1.00 33.53 118 PRO A C 1
ATOM 914 O O . PRO A 1 118 ? 24.917 33.597 -22.031 1.00 33.53 118 PRO A O 1
ATOM 917 N N . ILE A 1 119 ? 25.830 32.841 -20.131 1.00 31.56 119 ILE A N 1
ATOM 918 C CA . ILE A 1 119 ? 25.548 34.060 -19.364 1.00 31.56 119 ILE A CA 1
ATOM 919 C C . ILE A 1 119 ? 26.867 34.793 -19.128 1.00 31.56 119 ILE A C 1
ATOM 921 O O . ILE A 1 119 ? 27.765 34.345 -18.423 1.00 31.56 119 ILE A O 1
ATOM 925 N N . LYS A 1 120 ? 26.971 35.943 -19.789 1.00 31.16 120 LYS A N 1
ATOM 926 C CA . LYS A 1 120 ? 28.063 36.908 -19.712 1.00 31.16 120 LYS A CA 1
ATOM 927 C C . LYS A 1 120 ? 27.971 37.719 -18.414 1.00 31.16 120 LYS A C 1
ATOM 929 O O . LYS A 1 120 ? 27.037 38.502 -18.271 1.00 31.16 120 LYS A O 1
ATOM 934 N N . SER A 1 121 ? 28.998 37.652 -17.565 1.00 28.95 121 SER A N 1
ATOM 935 C CA . SER A 1 121 ? 29.429 38.775 -16.708 1.00 28.95 121 SER A CA 1
ATOM 936 C C . SER A 1 121 ? 30.894 38.613 -16.241 1.00 28.95 121 SER A C 1
ATOM 938 O O . SER A 1 121 ? 31.348 37.476 -16.134 1.00 28.95 121 SER A O 1
ATOM 940 N N . PRO A 1 122 ? 31.653 39.712 -16.021 1.00 30.92 122 PRO A N 1
ATOM 941 C CA . PRO A 1 122 ? 33.125 39.727 -15.942 1.00 30.92 122 PRO A CA 1
ATOM 942 C C . PRO A 1 122 ? 33.699 39.416 -14.535 1.00 30.92 122 PRO A C 1
ATOM 944 O O . PRO A 1 122 ? 32.923 39.283 -13.590 1.00 30.92 122 PRO A O 1
ATOM 947 N N . PRO A 1 123 ? 35.042 39.299 -14.393 1.00 37.62 123 PRO A N 1
ATOM 948 C CA . PRO A 1 123 ? 35.713 38.500 -13.361 1.00 37.62 123 PRO A CA 1
ATOM 949 C C . PRO A 1 123 ? 36.267 39.323 -12.191 1.00 37.62 123 PRO A C 1
ATOM 951 O O . PRO A 1 123 ? 36.730 40.436 -12.425 1.00 37.62 123 PRO A O 1
ATOM 954 N N . THR A 1 124 ? 36.367 38.719 -10.994 1.00 25.20 124 THR A N 1
ATOM 955 C CA . THR A 1 124 ? 37.354 39.134 -9.974 1.00 25.20 124 THR A CA 1
ATOM 956 C C . THR A 1 124 ? 37.728 37.994 -8.999 1.00 25.20 124 THR A C 1
ATOM 958 O O . THR A 1 124 ? 36.962 37.664 -8.102 1.00 25.20 124 THR A O 1
ATOM 961 N N . ASN A 1 125 ? 38.941 37.462 -9.200 1.00 25.44 125 ASN A N 1
ATOM 962 C CA . ASN A 1 125 ? 39.989 37.053 -8.240 1.00 25.44 125 ASN A CA 1
ATOM 963 C C . ASN A 1 125 ? 39.758 35.935 -7.191 1.00 25.44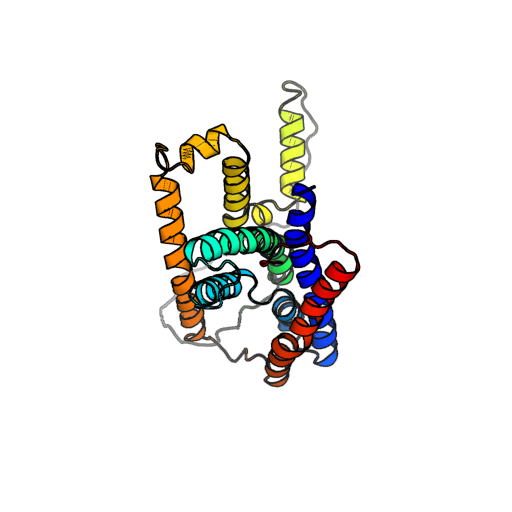 125 ASN A C 1
ATOM 965 O O . ASN A 1 125 ? 39.176 36.149 -6.134 1.00 25.44 125 ASN A O 1
ATOM 969 N N . ASP A 1 126 ? 40.352 34.773 -7.501 1.00 27.88 126 ASP A N 1
ATOM 970 C CA . ASP A 1 126 ? 41.300 33.946 -6.720 1.00 27.88 126 ASP A CA 1
ATOM 971 C C . ASP A 1 126 ? 41.260 33.934 -5.175 1.00 27.88 126 ASP A C 1
ATOM 973 O O . ASP A 1 126 ? 41.505 34.948 -4.525 1.00 27.88 126 ASP A O 1
ATOM 977 N N . VAL A 1 127 ? 41.131 32.730 -4.587 1.00 27.11 127 VAL A N 1
ATOM 978 C CA . VAL A 1 127 ? 42.188 31.968 -3.855 1.00 27.11 127 VAL A CA 1
ATOM 979 C C . VAL A 1 127 ? 41.557 30.698 -3.213 1.00 27.11 127 VAL A C 1
ATOM 981 O O . VAL A 1 127 ? 40.410 30.754 -2.772 1.00 27.11 127 VAL A O 1
ATOM 984 N N . PRO A 1 128 ? 42.246 29.531 -3.172 1.00 32.94 128 PRO A N 1
ATOM 985 C CA . PRO A 1 128 ? 41.627 28.217 -2.963 1.00 32.94 128 PRO A CA 1
ATOM 986 C C . PRO A 1 128 ? 41.676 27.740 -1.501 1.00 32.94 128 PRO A C 1
ATOM 988 O O . PRO A 1 128 ? 42.750 27.675 -0.898 1.00 32.94 128 PRO A O 1
ATOM 991 N N . GLU A 1 129 ? 40.535 27.325 -0.943 1.00 27.05 129 GLU A N 1
ATOM 992 C CA . GLU A 1 129 ? 40.479 26.738 0.401 1.00 27.05 129 GLU A CA 1
ATOM 993 C C . GLU A 1 129 ? 40.634 25.208 0.347 1.00 27.05 129 GLU A C 1
ATOM 995 O O . GLU A 1 129 ? 39.875 24.481 -0.293 1.00 27.05 129 GLU A O 1
ATOM 1000 N N . LYS A 1 130 ? 41.712 24.740 0.982 1.00 31.09 130 LYS A N 1
ATOM 1001 C CA . LYS A 1 130 ? 42.199 23.358 1.014 1.00 31.09 130 LYS A CA 1
ATOM 1002 C C . LYS A 1 130 ? 41.314 22.467 1.888 1.00 31.09 130 LYS A C 1
ATOM 1004 O O . LYS A 1 130 ? 41.038 22.805 3.031 1.00 31.09 130 LYS A O 1
ATOM 1009 N N . ILE A 1 131 ? 41.014 21.267 1.394 1.00 31.73 131 ILE A N 1
ATOM 1010 C CA . ILE A 1 131 ? 40.512 20.123 2.169 1.00 31.73 131 ILE A CA 1
ATOM 1011 C C . ILE A 1 131 ? 41.688 19.509 2.957 1.00 31.73 131 ILE A C 1
ATOM 1013 O O . ILE A 1 131 ? 42.667 19.106 2.320 1.00 31.73 131 ILE A O 1
ATOM 1017 N N . PRO A 1 132 ? 41.639 19.378 4.297 1.00 32.19 132 PRO A N 1
ATOM 1018 C CA . PRO A 1 132 ? 42.637 18.604 5.033 1.00 32.19 132 PRO A CA 1
ATOM 1019 C C . PRO A 1 132 ? 42.198 17.143 5.219 1.00 32.19 132 PRO A C 1
ATOM 1021 O O . PRO A 1 132 ? 41.219 16.840 5.898 1.00 32.19 132 PRO A O 1
ATOM 1024 N N . LEU A 1 133 ? 42.974 16.238 4.622 1.00 35.12 133 LEU A N 1
ATOM 1025 C CA . LEU A 1 133 ? 43.026 14.803 4.903 1.00 35.12 133 LEU A CA 1
ATOM 1026 C C . LEU A 1 133 ? 43.965 14.562 6.102 1.00 35.12 133 LEU A C 1
ATOM 1028 O O . LEU A 1 133 ? 45.148 14.852 5.962 1.00 35.12 133 LEU A O 1
ATOM 1032 N N . LEU A 1 134 ? 43.443 14.042 7.227 1.00 30.33 134 LEU A N 1
ATOM 1033 C CA . LEU A 1 134 ? 44.068 13.207 8.294 1.00 30.33 134 LEU A CA 1
ATOM 1034 C C . LEU A 1 134 ? 43.444 13.497 9.688 1.00 30.33 134 LEU A C 1
ATOM 1036 O O . LEU A 1 134 ? 43.114 14.648 9.971 1.00 30.33 134 LEU A O 1
ATOM 1040 N N . PRO A 1 135 ? 43.266 12.482 10.565 1.00 34.25 135 PRO A N 1
ATOM 1041 C CA . PRO A 1 135 ? 42.543 12.614 11.834 1.00 34.25 135 PRO A CA 1
ATOM 1042 C C . PRO A 1 135 ? 43.447 13.111 12.989 1.00 34.25 135 PRO A C 1
ATOM 1044 O O . PRO A 1 135 ? 44.616 12.724 13.035 1.00 34.25 135 PRO A O 1
ATOM 1047 N N . PRO A 1 136 ? 42.938 13.905 13.957 1.00 33.16 136 PRO A N 1
ATOM 1048 C CA . PRO A 1 136 ? 43.655 14.221 15.198 1.00 33.16 136 PRO A CA 1
ATOM 1049 C C . PRO A 1 136 ? 43.381 13.206 16.338 1.00 33.16 136 PRO A C 1
ATOM 1051 O O . PRO A 1 136 ? 42.428 12.432 16.252 1.00 33.16 136 PRO A O 1
ATOM 1054 N N . PRO A 1 137 ? 44.218 13.202 17.398 1.00 31.62 137 PRO A N 1
ATOM 1055 C CA . PRO A 1 137 ? 44.474 12.063 18.288 1.00 31.62 137 PRO A CA 1
ATOM 1056 C C . PRO A 1 137 ? 43.477 11.896 19.451 1.00 31.62 137 PRO A C 1
ATOM 1058 O O . PRO A 1 137 ? 42.821 12.844 19.876 1.00 31.62 137 PRO A O 1
ATOM 1061 N N . GLU A 1 138 ? 43.428 10.677 20.000 1.00 32.66 138 GLU A N 1
ATOM 1062 C CA . GLU A 1 138 ? 42.724 10.314 21.239 1.00 32.66 138 GLU A CA 1
ATOM 1063 C C . GLU A 1 138 ? 43.256 11.066 22.474 1.00 32.66 138 GLU A C 1
ATOM 1065 O O . GLU A 1 138 ? 44.471 11.228 22.629 1.00 32.66 138 GLU A O 1
ATOM 1070 N N . PRO A 1 139 ? 42.364 11.410 23.421 1.00 32.38 139 PRO A N 1
ATOM 1071 C CA . PRO A 1 139 ? 42.714 11.390 24.841 1.00 32.38 139 PRO A CA 1
ATOM 1072 C C . PRO A 1 139 ? 41.810 10.463 25.677 1.00 32.38 139 PRO A C 1
ATOM 1074 O O . PRO A 1 139 ? 40.593 10.399 25.512 1.00 32.38 139 PRO A O 1
ATOM 1077 N N . GLN A 1 140 ? 42.472 9.775 26.608 1.00 26.86 140 GLN A N 1
ATOM 1078 C CA . GLN A 1 140 ? 41.990 8.848 27.639 1.00 26.86 140 GLN A CA 1
ATOM 1079 C C . GLN A 1 140 ? 41.209 9.534 28.800 1.00 26.86 140 GLN A C 1
ATOM 1081 O O . GLN A 1 140 ? 41.155 10.762 28.857 1.00 26.86 140 GLN A O 1
ATOM 1086 N N . PRO A 1 141 ? 40.554 8.757 29.696 1.00 38.50 141 PRO A N 1
ATOM 1087 C CA . PRO A 1 141 ? 39.283 9.106 30.338 1.00 38.50 141 PRO A CA 1
ATOM 1088 C C . PRO A 1 141 ? 39.411 9.786 31.713 1.00 38.50 141 PRO A C 1
ATOM 1090 O O . PRO A 1 141 ? 40.255 9.414 32.523 1.00 38.50 141 PRO A O 1
ATOM 1093 N N . THR A 1 142 ? 38.475 10.695 32.018 1.00 28.61 142 THR A N 1
ATOM 1094 C CA . THR A 1 142 ? 38.224 11.199 33.381 1.00 28.61 142 THR A CA 1
ATOM 1095 C C . THR A 1 142 ? 36.848 10.735 33.857 1.00 28.61 142 THR A C 1
ATOM 1097 O O . THR A 1 142 ? 35.827 10.953 33.205 1.00 28.61 142 THR A O 1
ATOM 1100 N N . GLU A 1 143 ? 36.862 10.050 34.994 1.00 34.53 143 GLU A N 1
ATOM 1101 C CA . GLU A 1 143 ? 35.757 9.371 35.660 1.00 34.53 143 GLU A CA 1
ATOM 1102 C C . GLU A 1 143 ? 34.766 10.299 36.409 1.00 34.53 143 GLU A C 1
ATOM 1104 O O . GLU A 1 143 ? 35.159 11.328 36.949 1.00 34.53 143 GLU A O 1
ATOM 1109 N N . LEU A 1 144 ? 33.515 9.800 36.534 1.00 34.34 144 LEU A N 1
ATOM 1110 C CA . LEU A 1 144 ? 32.468 10.072 37.556 1.00 34.34 144 LEU A CA 1
ATOM 1111 C C . LEU A 1 144 ? 31.775 11.458 37.465 1.00 34.34 144 LEU A C 1
ATOM 1113 O O . LEU A 1 144 ? 32.412 12.491 37.550 1.00 34.34 144 LEU A O 1
ATOM 1117 N N . ILE A 1 145 ? 30.448 11.621 37.322 1.00 38.44 145 ILE A N 1
ATOM 1118 C CA . ILE A 1 145 ? 29.292 11.034 38.030 1.00 38.44 145 ILE A CA 1
ATOM 1119 C C . ILE A 1 145 ? 28.041 11.179 37.122 1.00 38.44 145 ILE A C 1
ATOM 1121 O O . ILE A 1 145 ? 27.734 12.294 36.718 1.00 38.44 145 ILE A O 1
ATOM 1125 N N . THR A 1 146 ? 27.320 10.086 36.802 1.00 36.75 146 THR A N 1
ATOM 1126 C CA . THR A 1 146 ? 25.847 9.977 36.515 1.00 36.75 146 THR A CA 1
ATOM 1127 C C . THR A 1 146 ? 25.529 8.621 35.845 1.00 36.75 146 THR A C 1
ATOM 1129 O O . THR A 1 146 ? 25.105 8.499 34.696 1.00 36.75 146 THR A O 1
ATOM 1132 N N . SER A 1 147 ? 25.759 7.542 36.598 1.00 50.31 147 SER A N 1
ATOM 1133 C CA . SER A 1 147 ? 25.866 6.143 36.132 1.00 50.31 147 SER A CA 1
ATOM 1134 C C . SER A 1 147 ? 24.567 5.465 35.622 1.00 50.31 147 SER A C 1
ATOM 1136 O O . SER A 1 147 ? 24.572 4.284 35.285 1.00 50.31 147 SER A O 1
ATOM 1138 N N . LYS A 1 148 ? 23.434 6.169 35.490 1.00 48.47 148 LYS A N 1
ATOM 1139 C CA . LYS A 1 148 ? 22.206 5.581 34.899 1.00 48.47 148 LYS A CA 1
ATOM 1140 C C . LYS A 1 148 ? 21.704 6.309 33.653 1.00 48.47 148 LYS A C 1
ATOM 1142 O O . LYS A 1 148 ? 21.335 5.644 32.689 1.00 48.47 148 LYS A O 1
ATOM 1147 N N . GLU A 1 149 ? 21.794 7.635 33.602 1.00 50.91 149 GLU A N 1
ATOM 1148 C CA . GLU A 1 149 ? 21.397 8.396 32.408 1.00 50.91 149 GLU A CA 1
ATOM 1149 C C . GLU A 1 149 ? 22.424 8.305 31.275 1.00 50.91 149 GLU A C 1
ATOM 1151 O O . GLU A 1 149 ? 22.044 8.197 30.110 1.00 50.91 149 GLU A O 1
ATOM 1156 N N . GLY A 1 150 ? 23.722 8.257 31.601 1.00 55.47 150 GLY A N 1
ATOM 1157 C CA . GLY A 1 150 ? 24.792 8.156 30.603 1.00 55.47 150 GLY A CA 1
ATOM 1158 C C . GLY A 1 150 ? 24.799 6.826 29.845 1.00 55.47 150 GLY A C 1
ATOM 1159 O O . GLY A 1 150 ? 25.083 6.797 28.652 1.00 55.47 150 GLY A O 1
ATOM 1160 N N . LYS A 1 151 ? 24.407 5.723 30.498 1.00 53.91 151 LYS A N 1
ATOM 1161 C CA . LYS A 1 151 ? 24.344 4.395 29.865 1.00 53.91 151 LYS A CA 1
ATOM 1162 C C . LYS A 1 151 ? 23.149 4.273 28.920 1.00 53.91 151 LYS A C 1
ATOM 1164 O O . LYS A 1 151 ? 23.288 3.704 27.842 1.00 53.91 151 LYS A O 1
ATOM 1169 N N . ILE A 1 152 ? 22.006 4.857 29.296 1.00 62.31 152 ILE A N 1
ATOM 1170 C CA . ILE A 1 152 ? 20.822 4.926 28.431 1.00 62.31 152 ILE A CA 1
ATOM 1171 C C . ILE A 1 152 ? 21.095 5.867 27.267 1.00 62.31 152 ILE A C 1
ATOM 1173 O O . ILE A 1 152 ? 20.873 5.456 26.143 1.00 62.31 152 ILE A O 1
ATOM 1177 N N . ARG A 1 153 ? 21.634 7.072 27.490 1.00 64.06 153 ARG A N 1
ATOM 1178 C CA . ARG A 1 153 ? 21.989 8.010 26.410 1.00 64.06 153 ARG A CA 1
ATOM 1179 C C . ARG A 1 153 ? 23.075 7.473 25.485 1.00 64.06 153 ARG A C 1
ATOM 1181 O O . ARG A 1 153 ? 22.969 7.669 24.284 1.00 64.06 153 ARG A O 1
ATOM 1188 N N . GLY A 1 154 ? 24.077 6.778 26.018 1.00 67.75 154 GLY A N 1
ATOM 1189 C CA . GLY A 1 154 ? 25.118 6.124 25.227 1.00 67.75 154 GLY A CA 1
ATOM 1190 C C . GLY A 1 154 ? 24.562 4.971 24.393 1.00 67.75 154 GLY A C 1
ATOM 1191 O O . GLY A 1 154 ? 24.864 4.877 23.209 1.00 67.75 154 GLY A O 1
ATOM 1192 N N . PHE A 1 155 ? 23.673 4.151 24.965 1.00 66.56 155 PHE A N 1
ATOM 1193 C CA . PHE A 1 155 ? 22.950 3.124 24.214 1.00 66.56 155 PHE A CA 1
ATOM 1194 C C . PHE A 1 155 ? 21.995 3.740 23.188 1.00 66.56 155 PHE A C 1
ATOM 1196 O O . PHE A 1 155 ? 21.962 3.277 22.060 1.00 66.56 155 PHE A O 1
ATOM 1203 N N . LEU A 1 156 ? 21.268 4.806 23.532 1.00 61.03 156 LEU A N 1
ATOM 1204 C CA . LEU A 1 156 ? 20.358 5.517 22.632 1.00 61.03 156 LEU A CA 1
ATOM 1205 C C . LEU A 1 156 ? 21.120 6.198 21.500 1.00 61.03 156 LEU A C 1
ATOM 1207 O O . LEU A 1 156 ? 20.648 6.159 20.378 1.00 61.03 156 LEU A O 1
ATOM 1211 N N . GLY A 1 157 ? 22.288 6.782 21.774 1.00 66.62 157 GLY A N 1
ATOM 1212 C CA . GLY A 1 157 ? 23.184 7.378 20.785 1.00 66.62 157 GLY A CA 1
ATOM 1213 C C . GLY A 1 157 ? 23.784 6.321 19.862 1.00 66.62 157 GLY A C 1
ATOM 1214 O O . GLY A 1 157 ? 23.701 6.457 18.647 1.00 66.62 157 GLY A O 1
ATOM 1215 N N . TYR A 1 158 ? 24.265 5.210 20.424 1.00 62.88 158 TYR A N 1
ATOM 1216 C CA . TYR A 1 158 ? 24.756 4.058 19.666 1.00 62.88 158 TYR A CA 1
ATOM 1217 C C . TYR A 1 158 ? 23.660 3.425 18.799 1.00 62.88 158 TYR A C 1
ATOM 1219 O O . TYR A 1 158 ? 23.889 3.094 17.638 1.00 62.88 158 TYR A O 1
ATOM 1227 N N . LEU A 1 159 ? 22.447 3.290 19.340 1.00 59.47 159 LEU A N 1
ATOM 1228 C CA . LEU A 1 159 ? 21.271 2.796 18.631 1.00 59.47 159 LEU A CA 1
ATOM 1229 C C . LEU A 1 159 ? 20.820 3.807 17.564 1.00 59.47 159 LEU A C 1
ATOM 1231 O O . LEU A 1 159 ? 20.495 3.407 16.454 1.00 59.47 159 LEU A O 1
ATOM 1235 N N . TYR A 1 160 ? 20.866 5.109 17.853 1.00 61.25 160 TYR A N 1
ATOM 1236 C CA . TYR A 1 160 ? 20.534 6.198 16.928 1.00 61.25 160 TYR A CA 1
ATOM 1237 C C . TYR A 1 160 ? 21.472 6.238 15.720 1.00 61.25 160 TYR A C 1
ATOM 1239 O O . TYR A 1 160 ? 21.014 6.406 14.585 1.00 61.25 160 TYR A O 1
ATOM 1247 N N . GLU A 1 161 ? 22.760 6.010 15.956 1.00 59.19 161 GLU A N 1
ATOM 1248 C CA . GLU A 1 161 ? 23.802 5.969 14.936 1.00 59.19 161 GLU A CA 1
ATOM 1249 C C . GLU A 1 161 ? 23.765 4.656 14.131 1.00 59.19 161 GLU A C 1
ATOM 1251 O O . GLU A 1 161 ? 23.823 4.681 12.900 1.00 59.19 161 GLU A O 1
ATOM 1256 N N . ARG A 1 162 ? 23.546 3.507 14.794 1.00 55.50 162 ARG A N 1
ATOM 1257 C CA . ARG A 1 162 ? 23.400 2.188 14.144 1.00 55.50 162 ARG A CA 1
ATOM 1258 C C . ARG A 1 162 ? 22.121 2.046 13.320 1.00 55.50 162 ARG A C 1
ATOM 1260 O O . ARG A 1 162 ? 22.162 1.390 12.282 1.00 55.50 162 ARG A O 1
ATOM 1267 N N . LEU A 1 163 ? 20.999 2.619 13.763 1.00 53.66 163 LEU A N 1
ATOM 1268 C CA . LEU A 1 163 ? 19.707 2.491 13.075 1.00 53.66 163 LEU A CA 1
ATOM 1269 C C . LEU A 1 163 ? 19.453 3.575 12.018 1.00 53.66 163 LEU A C 1
ATOM 1271 O O . LEU A 1 163 ? 18.402 3.525 11.382 1.00 53.66 163 LEU A O 1
ATOM 1275 N N . LYS A 1 164 ? 20.352 4.558 11.819 1.00 55.50 164 LYS A N 1
ATOM 1276 C CA . LYS A 1 164 ? 20.078 5.740 10.972 1.00 55.50 164 LYS A CA 1
ATOM 1277 C C . LYS A 1 164 ? 18.660 6.286 11.232 1.00 55.50 164 LYS A C 1
ATOM 1279 O O . LYS A 1 164 ? 17.879 6.465 10.299 1.00 55.50 164 LYS A O 1
ATOM 1284 N N . LEU A 1 165 ? 18.299 6.544 12.497 1.00 55.44 165 LEU A N 1
ATOM 1285 C CA . LEU A 1 165 ? 16.907 6.821 12.913 1.00 55.44 165 LEU A CA 1
ATOM 1286 C C . LEU A 1 165 ? 16.221 7.984 12.169 1.00 55.44 165 LEU A C 1
ATOM 1288 O O . LEU A 1 165 ? 14.994 8.014 12.119 1.00 55.44 165 LEU A O 1
ATOM 1292 N N . LYS A 1 166 ? 16.968 8.882 11.509 1.00 55.41 166 LYS A N 1
ATOM 1293 C CA . LYS A 1 166 ? 16.411 9.856 10.547 1.00 55.41 166 LYS A CA 1
ATOM 1294 C C . LYS A 1 166 ? 15.547 9.212 9.446 1.00 55.41 166 LYS A C 1
ATOM 1296 O O . LYS A 1 166 ? 14.655 9.874 8.935 1.00 55.41 166 LYS A O 1
ATOM 1301 N N . GLN A 1 167 ? 15.799 7.951 9.085 1.00 54.91 167 GLN A N 1
ATOM 1302 C CA . GLN A 1 167 ? 15.044 7.196 8.073 1.00 54.91 167 GLN A CA 1
ATOM 1303 C C . GLN A 1 167 ? 13.856 6.400 8.646 1.00 54.91 167 GLN A C 1
ATOM 1305 O O . GLN A 1 167 ? 13.047 5.906 7.879 1.00 54.91 167 GLN A O 1
ATOM 1310 N N . ILE A 1 168 ? 13.736 6.252 9.969 1.00 57.88 168 ILE A N 1
ATOM 1311 C CA . ILE A 1 168 ? 12.587 5.590 10.625 1.00 57.88 168 ILE A CA 1
ATOM 1312 C C . ILE A 1 168 ? 11.640 6.625 11.253 1.00 57.88 168 ILE A C 1
ATOM 1314 O O . ILE A 1 168 ? 10.438 6.398 11.344 1.00 57.88 168 ILE A O 1
ATOM 1318 N N . LEU A 1 169 ? 12.153 7.802 11.618 1.00 64.88 169 LEU A N 1
ATOM 1319 C CA . LEU A 1 169 ? 11.392 8.950 12.124 1.00 64.88 169 LEU A CA 1
ATOM 1320 C C . LEU A 1 169 ? 10.722 9.754 10.999 1.00 64.88 169 LEU A C 1
ATOM 1322 O O . LEU A 1 169 ? 10.626 10.980 11.070 1.00 64.88 169 LEU A O 1
ATOM 1326 N N . GLN A 1 170 ? 10.263 9.089 9.939 1.00 70.94 170 GLN A N 1
ATOM 1327 C CA . GLN A 1 170 ? 9.458 9.778 8.940 1.00 70.94 170 GLN A CA 1
ATOM 1328 C C . GLN A 1 170 ? 8.115 10.194 9.564 1.00 70.94 170 GLN A C 1
ATOM 1330 O O . GLN A 1 170 ? 7.513 9.390 10.286 1.00 70.94 170 GLN A O 1
ATOM 1335 N N . PRO A 1 171 ? 7.615 11.415 9.279 1.00 78.56 171 PRO A N 1
ATOM 1336 C CA . PRO A 1 171 ? 6.385 11.924 9.885 1.00 78.56 171 PRO A CA 1
ATOM 1337 C C . PRO A 1 171 ? 5.193 10.949 9.819 1.00 78.56 171 PRO A C 1
ATOM 1339 O O . PRO A 1 171 ? 4.511 10.811 10.832 1.00 78.56 171 PRO A O 1
ATOM 1342 N N . PRO A 1 172 ? 4.973 10.185 8.725 1.00 77.56 172 PRO A N 1
ATOM 1343 C CA . PRO A 1 172 ? 3.884 9.204 8.671 1.00 77.56 172 PRO A CA 1
ATOM 1344 C C . PRO A 1 172 ? 4.030 8.015 9.630 1.00 77.56 172 PRO A C 1
ATOM 1346 O O . PRO A 1 172 ? 3.026 7.545 10.163 1.00 77.56 172 PRO A O 1
ATOM 1349 N N . ILE A 1 173 ? 5.253 7.532 9.893 1.00 78.06 173 ILE A N 1
ATOM 1350 C CA . ILE A 1 173 ? 5.480 6.444 10.863 1.00 78.06 173 ILE A CA 1
ATOM 1351 C C . ILE A 1 173 ? 5.168 6.948 12.273 1.00 78.06 173 ILE A C 1
ATOM 1353 O O . ILE A 1 173 ? 4.454 6.283 13.021 1.00 78.06 173 ILE A O 1
ATOM 1357 N N . ILE A 1 174 ? 5.659 8.142 12.618 1.00 82.88 174 ILE A N 1
ATOM 1358 C CA . ILE A 1 174 ? 5.405 8.764 13.923 1.00 82.88 174 ILE A CA 1
ATOM 1359 C C . ILE A 1 174 ? 3.903 8.995 14.111 1.00 82.88 174 ILE A C 1
ATOM 1361 O O . ILE A 1 174 ? 3.354 8.596 15.136 1.00 82.88 174 ILE A O 1
ATOM 1365 N N . ALA A 1 175 ? 3.231 9.571 13.110 1.00 83.94 175 ALA A N 1
ATOM 1366 C CA . ALA A 1 175 ? 1.787 9.792 13.134 1.00 83.94 175 ALA A CA 1
ATOM 1367 C C . ALA A 1 175 ? 1.014 8.481 13.334 1.00 83.94 175 ALA A C 1
ATOM 1369 O O . ALA A 1 175 ? 0.104 8.426 14.156 1.00 83.94 175 ALA A O 1
ATOM 1370 N N . SER A 1 176 ? 1.423 7.405 12.657 1.00 81.38 176 SER A N 1
ATOM 1371 C CA . SER A 1 176 ? 0.783 6.094 12.800 1.00 81.38 176 SER A CA 1
ATOM 1372 C C . SER A 1 176 ? 0.964 5.494 14.198 1.00 81.38 176 SER A C 1
ATOM 1374 O O . SER A 1 176 ? 0.018 4.956 14.771 1.00 81.38 176 SER A O 1
ATOM 1376 N N . ILE A 1 177 ? 2.166 5.600 14.776 1.00 83.81 177 ILE A N 1
ATOM 1377 C CA . ILE A 1 177 ? 2.436 5.129 16.143 1.00 83.81 177 ILE A CA 1
ATOM 1378 C C . ILE A 1 177 ? 1.613 5.938 17.152 1.00 83.81 177 ILE A C 1
ATOM 1380 O O . ILE A 1 177 ? 0.994 5.354 18.040 1.00 83.81 177 ILE A O 1
ATOM 1384 N N . LEU A 1 178 ? 1.564 7.265 17.003 1.00 86.88 178 LEU A N 1
ATOM 1385 C CA . LEU A 1 178 ? 0.758 8.139 17.860 1.00 86.88 178 LEU A CA 1
ATOM 1386 C C . LEU A 1 178 ? -0.734 7.801 17.765 1.00 86.88 178 LEU A C 1
ATOM 1388 O O . LEU A 1 178 ? -1.380 7.641 18.799 1.00 86.88 178 LEU A O 1
ATOM 1392 N N . ALA A 1 179 ? -1.264 7.623 16.553 1.00 85.06 179 ALA A N 1
ATOM 1393 C CA . ALA A 1 179 ? -2.654 7.228 16.334 1.00 85.06 179 ALA A CA 1
ATOM 1394 C C . ALA A 1 179 ? -2.976 5.885 17.009 1.00 85.06 179 ALA A C 1
ATOM 1396 O O . ALA A 1 179 ? -4.004 5.752 17.674 1.00 85.06 179 ALA A O 1
ATOM 1397 N N . MET A 1 180 ? -2.065 4.911 16.922 1.00 83.31 180 MET A N 1
ATOM 1398 C CA . MET A 1 180 ? -2.218 3.621 17.595 1.00 83.31 180 MET A CA 1
ATOM 1399 C C . MET A 1 180 ? -2.219 3.761 19.125 1.00 83.31 180 MET A C 1
ATOM 1401 O O . MET A 1 180 ? -3.037 3.128 19.789 1.00 83.31 180 MET A O 1
ATOM 1405 N N . VAL A 1 181 ? -1.356 4.607 19.698 1.00 86.94 181 VAL A N 1
ATOM 1406 C CA . VAL A 1 181 ? -1.335 4.877 21.149 1.00 86.94 181 VAL A CA 1
ATOM 1407 C C . VAL A 1 181 ? -2.634 5.548 21.605 1.00 86.94 181 VAL A C 1
ATOM 1409 O O . VAL A 1 181 ? -3.224 5.116 22.598 1.00 86.94 181 VAL A O 1
ATOM 1412 N N . ILE A 1 182 ? -3.113 6.554 20.867 1.00 87.50 182 ILE A N 1
ATOM 1413 C CA . ILE A 1 182 ? -4.379 7.244 21.157 1.00 87.50 182 ILE A CA 1
ATOM 1414 C C . ILE A 1 182 ? -5.555 6.257 21.100 1.00 87.50 182 ILE A C 1
ATOM 1416 O O . ILE A 1 182 ? -6.402 6.265 21.992 1.00 87.50 182 ILE A O 1
ATOM 1420 N N . GLY A 1 183 ? -5.586 5.373 20.098 1.00 82.94 183 GLY A N 1
ATOM 1421 C CA . GLY A 1 183 ? -6.641 4.370 19.939 1.00 82.94 183 GLY A CA 1
ATOM 1422 C C . GLY A 1 183 ? -6.591 3.226 20.960 1.00 82.94 183 GLY A C 1
ATOM 1423 O O . GLY A 1 183 ? -7.642 2.706 21.342 1.00 82.94 183 GLY A O 1
ATOM 1424 N N . ALA A 1 184 ? -5.396 2.835 21.416 1.00 83.56 184 ALA A N 1
ATOM 1425 C CA . ALA A 1 184 ? -5.205 1.732 22.359 1.00 83.56 184 ALA A CA 1
ATOM 1426 C C . ALA A 1 184 ? -5.485 2.127 23.815 1.00 83.56 184 ALA A C 1
ATOM 1428 O O . ALA A 1 184 ? -5.958 1.296 24.593 1.00 83.56 184 ALA A O 1
ATOM 1429 N N . VAL A 1 185 ? -5.196 3.374 24.201 1.00 88.69 185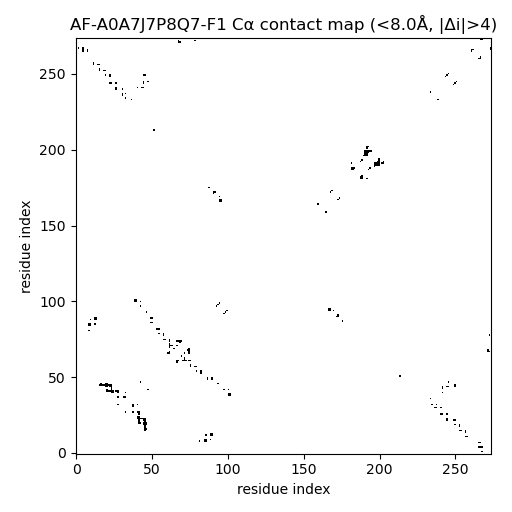 VAL A N 1
ATOM 1430 C CA . VAL A 1 185 ? -5.404 3.849 25.573 1.00 88.69 185 VAL A CA 1
ATOM 1431 C C . VAL A 1 185 ? -6.848 4.348 25.733 1.00 88.69 185 VAL A C 1
ATOM 1433 O O . VAL A 1 185 ? -7.200 5.375 25.153 1.00 88.69 185 VAL A O 1
ATOM 1436 N N . PRO A 1 186 ? -7.693 3.704 26.567 1.00 84.62 186 PRO A N 1
ATOM 1437 C CA . PRO A 1 186 ? -9.116 4.048 26.669 1.00 84.62 186 PRO A CA 1
ATOM 1438 C C . PRO A 1 186 ? -9.378 5.492 27.112 1.00 84.62 186 PRO A C 1
ATOM 1440 O O . PRO A 1 186 ? -10.376 6.085 26.710 1.00 84.62 186 PRO A O 1
ATOM 1443 N N . LEU A 1 187 ? -8.482 6.063 27.925 1.00 87.50 187 LEU A N 1
ATOM 1444 C CA . LEU A 1 187 ? -8.567 7.456 28.371 1.00 87.50 187 LEU A CA 1
ATOM 1445 C C . LEU A 1 187 ? -8.332 8.442 27.221 1.00 87.50 187 LEU A C 1
ATOM 1447 O O . LEU A 1 187 ? -9.120 9.365 27.056 1.00 87.50 187 LEU A O 1
ATOM 1451 N N . LEU A 1 188 ? -7.292 8.229 26.406 1.00 84.19 188 LEU A N 1
ATOM 1452 C CA . LEU A 1 188 ? -6.999 9.088 25.252 1.00 84.19 188 LEU A CA 1
ATOM 1453 C C . LEU A 1 188 ? -8.080 8.944 24.184 1.00 84.19 188 LEU A C 1
ATOM 1455 O O . LEU A 1 188 ? -8.553 9.951 23.665 1.00 84.19 188 LEU A O 1
ATOM 1459 N N . LYS A 1 189 ? -8.535 7.712 23.924 1.00 83.19 189 LYS A N 1
ATOM 1460 C CA . LYS A 1 189 ? -9.656 7.457 23.019 1.00 83.19 189 LYS A CA 1
ATOM 1461 C C . LYS A 1 189 ? -10.896 8.249 23.437 1.00 83.19 189 LYS A C 1
ATOM 1463 O O . LYS A 1 189 ? -11.484 8.927 22.604 1.00 83.19 189 LYS A O 1
ATOM 1468 N N . ARG A 1 190 ? -11.260 8.228 24.725 1.00 84.50 190 ARG A N 1
ATOM 1469 C CA . ARG A 1 190 ? -12.422 8.985 25.221 1.00 84.50 190 ARG A CA 1
ATOM 1470 C C . ARG A 1 190 ? -12.252 10.504 25.123 1.00 84.50 190 ARG A C 1
ATOM 1472 O O . ARG A 1 190 ? -13.237 11.219 24.982 1.00 84.50 190 ARG A O 1
ATOM 1479 N N . LEU A 1 191 ? -11.016 10.988 25.197 1.00 85.62 191 LEU A N 1
ATOM 1480 C CA . LEU A 1 191 ? -10.696 12.413 25.188 1.00 85.62 191 LEU A CA 1
ATOM 1481 C C . LEU A 1 191 ? -10.572 13.012 23.776 1.00 85.62 191 LEU A C 1
ATOM 1483 O O . LEU A 1 191 ? -10.658 14.231 23.640 1.00 85.62 191 LEU A O 1
ATOM 1487 N N . VAL A 1 192 ? -10.366 12.179 22.746 1.00 84.38 192 VAL A N 1
ATOM 1488 C CA . VAL A 1 192 ? -10.048 12.627 21.373 1.00 84.38 192 VAL A CA 1
ATOM 1489 C C . VAL A 1 192 ? -10.997 12.064 20.296 1.00 84.38 192 VAL A C 1
ATOM 1491 O O . VAL A 1 192 ? -11.158 12.706 19.263 1.00 84.38 192 VAL A O 1
ATOM 1494 N N . LEU A 1 193 ? -11.618 10.891 20.500 1.00 80.69 193 LEU A N 1
ATOM 1495 C CA . LEU A 1 193 ? -12.411 10.178 19.473 1.00 80.69 193 LEU A CA 1
ATOM 1496 C C . LEU A 1 193 ? -13.921 10.073 19.775 1.00 80.69 193 LEU A C 1
ATOM 1498 O O . LEU A 1 193 ? -14.647 9.524 18.956 1.00 80.69 193 LEU A O 1
ATOM 1502 N N . THR A 1 194 ? -14.402 10.506 20.943 1.00 80.69 194 THR A N 1
ATOM 1503 C CA . THR A 1 194 ? -15.843 10.436 21.278 1.00 80.69 194 THR A CA 1
ATOM 1504 C C . THR A 1 194 ? -16.581 11.682 20.792 1.00 80.69 194 THR A C 1
ATOM 1506 O O . THR A 1 194 ? -15.992 12.757 20.799 1.00 80.69 194 THR A O 1
ATOM 1509 N N . ASP A 1 195 ? -17.873 11.570 20.475 1.00 76.19 195 ASP A N 1
ATOM 1510 C CA . ASP A 1 195 ? -18.685 12.704 19.992 1.00 76.19 195 ASP A CA 1
ATOM 1511 C C . ASP A 1 195 ? -18.721 13.890 20.984 1.00 76.19 195 ASP A C 1
ATOM 1513 O O . ASP A 1 195 ? -18.698 15.047 20.577 1.00 76.19 195 ASP A O 1
ATOM 1517 N N . ASP A 1 196 ? -18.671 13.616 22.294 1.00 79.38 196 ASP A N 1
ATOM 1518 C CA . ASP A 1 196 ? -18.613 14.636 23.360 1.00 79.38 196 ASP A CA 1
ATOM 1519 C C . ASP A 1 196 ? -17.174 14.999 23.795 1.00 79.38 196 ASP A C 1
ATOM 1521 O O . ASP A 1 196 ? -16.948 15.568 24.869 1.00 79.38 196 ASP A O 1
ATOM 1525 N N . ALA A 1 197 ? -16.158 14.602 23.026 1.00 84.69 197 ALA A N 1
ATOM 1526 C CA . ALA A 1 197 ? -14.769 14.743 23.435 1.00 84.69 197 ALA A CA 1
ATOM 1527 C C . ALA A 1 197 ? -14.238 16.177 23.231 1.00 84.69 197 ALA A C 1
ATOM 1529 O O . ALA A 1 197 ? -14.413 16.764 22.162 1.00 84.69 197 ALA A O 1
ATOM 1530 N N . PRO A 1 198 ? -13.484 16.741 24.196 1.00 84.56 198 PRO A N 1
ATOM 1531 C CA . PRO A 1 198 ? -13.003 18.123 24.112 1.00 84.56 198 PRO A CA 1
ATOM 1532 C C . PRO A 1 198 ? -12.010 18.359 22.963 1.00 84.56 198 PRO A C 1
ATOM 1534 O O . PRO A 1 198 ? -11.871 19.489 22.499 1.00 84.56 198 PRO A O 1
ATOM 1537 N N . PHE A 1 199 ? -11.316 17.313 22.499 1.00 87.69 199 PHE A N 1
ATOM 1538 C CA . PHE A 1 199 ? -10.349 17.395 21.399 1.00 87.69 199 PHE A CA 1
ATOM 1539 C C . PHE A 1 199 ? -10.859 16.803 20.080 1.00 87.69 199 PHE A C 1
ATOM 1541 O O . PHE A 1 199 ? -10.055 16.622 19.163 1.00 87.69 199 PHE A O 1
ATOM 1548 N N . LEU A 1 200 ? -12.164 16.532 19.951 1.00 86.50 200 LEU A N 1
ATOM 1549 C CA . LEU A 1 200 ? -12.750 15.980 18.722 1.00 86.50 200 LEU A CA 1
ATOM 1550 C C . LEU A 1 200 ? -12.410 16.831 17.486 1.00 86.50 200 LEU A C 1
ATOM 1552 O O . LEU A 1 200 ? -12.076 16.292 16.434 1.00 86.50 200 LEU A O 1
ATOM 1556 N N . PHE A 1 201 ? -12.356 18.159 17.654 1.00 88.38 201 PHE A N 1
ATOM 1557 C CA . PHE A 1 201 ? -11.996 19.097 16.587 1.00 88.38 201 PHE A CA 1
ATOM 1558 C C . PHE A 1 201 ? -10.646 18.781 15.917 1.00 88.38 201 PHE A C 1
ATOM 1560 O O . PHE A 1 201 ? -10.470 19.085 14.737 1.00 88.38 201 PHE A O 1
ATOM 1567 N N . ILE A 1 202 ? -9.687 18.185 16.641 1.00 88.19 202 ILE A N 1
ATOM 1568 C CA . ILE A 1 202 ? -8.382 17.792 16.087 1.00 88.19 202 ILE A CA 1
ATOM 1569 C C . ILE A 1 202 ? -8.570 16.620 15.123 1.00 88.19 202 ILE A C 1
ATOM 1571 O O . ILE A 1 202 ? -8.067 16.661 14.001 1.00 88.19 202 ILE A O 1
ATOM 1575 N N . THR A 1 203 ? -9.307 15.595 15.553 1.00 84.88 203 THR A N 1
ATOM 1576 C CA . THR A 1 203 ? -9.584 14.395 14.757 1.00 84.88 203 THR A CA 1
ATOM 1577 C C . THR A 1 203 ? -10.368 14.748 13.500 1.00 84.88 203 THR A C 1
ATOM 1579 O O . THR A 1 203 ? -9.938 14.383 12.407 1.00 84.88 203 THR A O 1
ATOM 1582 N N . ASP A 1 204 ? -11.438 15.533 13.632 1.00 85.94 204 ASP A N 1
ATOM 1583 C CA . ASP A 1 204 ? -12.270 15.957 12.499 1.00 85.94 204 ASP A CA 1
ATOM 1584 C C . ASP A 1 204 ? -11.470 16.786 11.491 1.00 85.94 204 ASP A C 1
ATOM 1586 O O . ASP A 1 204 ? -11.535 16.547 10.284 1.00 85.94 204 ASP A O 1
ATOM 1590 N N . SER A 1 205 ? -10.631 17.707 11.976 1.00 90.44 205 SER A N 1
ATOM 1591 C CA . SER A 1 205 ? -9.739 18.483 11.108 1.00 90.44 205 SER A CA 1
ATOM 1592 C C . SER A 1 205 ? -8.759 17.580 10.353 1.00 90.44 205 SER A C 1
ATOM 1594 O O . SER A 1 205 ? -8.543 17.768 9.155 1.00 90.44 205 SER A O 1
ATOM 1596 N N . CYS A 1 206 ? -8.166 16.587 11.024 1.00 87.44 206 CYS A N 1
ATOM 1597 C CA . CYS A 1 206 ? -7.258 15.630 10.393 1.00 87.44 206 CYS A CA 1
ATOM 1598 C C . CYS A 1 206 ? -7.960 14.740 9.359 1.00 87.44 206 CYS A C 1
ATOM 1600 O O . CYS A 1 206 ? -7.361 14.463 8.318 1.00 87.44 206 CYS A O 1
ATOM 1602 N N . LEU A 1 207 ? -9.200 14.315 9.615 1.00 83.75 207 LEU A N 1
ATOM 1603 C CA . LEU A 1 207 ? -9.997 13.527 8.672 1.00 83.75 207 LEU A CA 1
ATOM 1604 C C . LEU A 1 207 ? -10.313 14.335 7.408 1.00 83.75 207 LEU A C 1
ATOM 1606 O O . LEU A 1 207 ? -10.003 13.878 6.308 1.00 83.75 207 LEU A O 1
ATOM 1610 N N . ILE A 1 208 ? -10.810 15.567 7.563 1.00 87.75 208 ILE A N 1
ATOM 1611 C CA . ILE A 1 208 ? -11.103 16.469 6.436 1.00 87.75 208 ILE A CA 1
ATOM 1612 C C . ILE A 1 208 ? -9.834 16.743 5.617 1.00 87.75 208 ILE A C 1
ATOM 1614 O O . ILE A 1 208 ? -9.845 16.659 4.387 1.00 87.75 208 ILE A O 1
ATOM 1618 N N . LEU A 1 209 ? -8.710 17.034 6.283 1.00 88.25 209 LEU A N 1
ATOM 1619 C CA . LEU A 1 209 ? -7.424 17.209 5.603 1.00 88.25 209 LEU A CA 1
ATOM 1620 C C . LEU A 1 209 ? -7.001 15.935 4.863 1.00 88.25 209 LEU A C 1
ATOM 1622 O O . LEU A 1 209 ? -6.540 16.023 3.728 1.00 88.25 209 LEU A O 1
ATOM 1626 N N . GLY A 1 210 ? -7.172 14.761 5.472 1.00 82.25 210 GLY A N 1
ATOM 1627 C CA . GLY A 1 210 ? -6.861 13.472 4.858 1.00 82.25 210 GLY A CA 1
ATOM 1628 C C . GLY A 1 210 ? -7.624 13.246 3.553 1.00 82.25 210 GLY A C 1
ATOM 1629 O O . GLY A 1 210 ? -7.008 12.907 2.540 1.00 82.25 210 GLY A O 1
ATOM 1630 N N . GLU A 1 211 ? -8.930 13.511 3.548 1.00 77.81 211 GLU A N 1
ATOM 1631 C CA . GLU A 1 211 ? -9.777 13.376 2.357 1.00 77.81 211 GLU A CA 1
ATOM 1632 C C . GLU A 1 211 ? -9.348 14.317 1.223 1.00 77.81 211 GLU A C 1
ATOM 1634 O O . GLU A 1 211 ? -9.256 13.893 0.069 1.00 77.81 211 GLU A O 1
ATOM 1639 N N . VAL A 1 212 ? -9.013 15.574 1.540 1.00 85.44 212 VAL A N 1
ATOM 1640 C CA . VAL A 1 212 ? -8.556 16.568 0.549 1.00 85.44 212 VAL A CA 1
ATOM 1641 C C . VAL A 1 212 ? -7.133 16.275 0.058 1.00 85.44 212 VAL A C 1
ATOM 1643 O O . VAL A 1 212 ? -6.792 16.558 -1.094 1.00 85.44 212 VAL A O 1
ATOM 1646 N N . MET A 1 213 ? -6.282 15.672 0.889 1.00 84.62 213 MET A N 1
ATOM 1647 C CA . MET A 1 213 ? -4.902 15.360 0.517 1.00 84.62 213 MET A CA 1
ATOM 1648 C C . MET A 1 213 ? -4.796 14.266 -0.552 1.00 84.62 2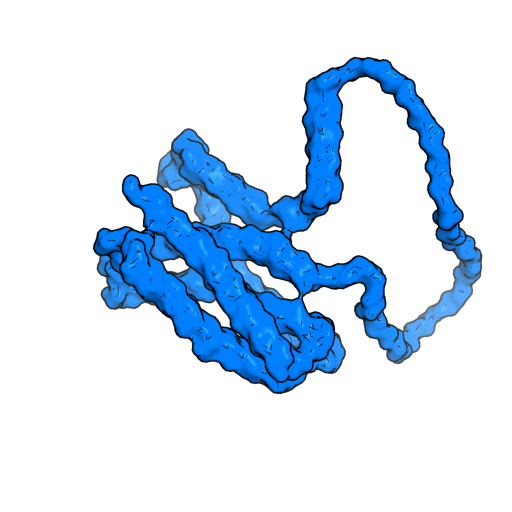13 MET A C 1
ATOM 1650 O O . MET A 1 213 ? -3.873 14.321 -1.369 1.00 84.62 213 MET A O 1
ATOM 1654 N N . ILE A 1 214 ? -5.728 13.306 -0.599 1.00 77.94 214 ILE A N 1
ATOM 1655 C CA . ILE A 1 214 ? -5.722 12.218 -1.595 1.00 77.94 214 ILE A CA 1
ATOM 1656 C C . ILE A 1 214 ? -5.697 12.765 -3.042 1.00 77.94 214 ILE A C 1
ATOM 1658 O O . ILE A 1 214 ? -4.752 12.446 -3.773 1.00 77.94 214 ILE A O 1
ATOM 1662 N N . PRO A 1 215 ? -6.657 13.603 -3.490 1.00 78.44 215 PRO A N 1
ATOM 1663 C CA . PRO A 1 215 ? -6.632 14.177 -4.835 1.00 78.44 215 PRO A CA 1
ATOM 1664 C C . PRO A 1 215 ? -5.491 15.185 -5.034 1.00 78.44 215 PRO A C 1
ATOM 1666 O O . PRO A 1 215 ? -4.912 15.224 -6.119 1.00 78.44 215 PRO A O 1
ATOM 1669 N N . CYS A 1 216 ? -5.106 15.951 -4.008 1.00 83.00 216 CYS A N 1
ATOM 1670 C CA . CYS A 1 216 ? -3.980 16.890 -4.095 1.00 83.00 216 CYS A CA 1
ATOM 1671 C C . CYS A 1 216 ? -2.649 16.184 -4.401 1.00 83.00 216 CYS A C 1
ATOM 1673 O O . CYS A 1 216 ? -1.888 16.655 -5.244 1.00 83.00 216 CYS A O 1
ATOM 1675 N N . ILE A 1 217 ? -2.375 15.033 -3.774 1.00 81.88 217 ILE A N 1
ATOM 1676 C CA . ILE A 1 217 ? -1.170 14.232 -4.053 1.00 81.88 217 ILE A CA 1
ATOM 1677 C C . ILE A 1 217 ? -1.195 13.695 -5.488 1.00 81.88 217 ILE A C 1
ATOM 1679 O O . ILE A 1 217 ? -0.162 13.700 -6.160 1.00 81.88 217 ILE A O 1
ATOM 1683 N N . LEU A 1 218 ? -2.358 13.253 -5.977 1.00 76.50 218 LEU A N 1
ATOM 1684 C CA . LEU A 1 218 ? -2.507 12.792 -7.361 1.00 76.50 218 LEU A CA 1
ATOM 1685 C C . LEU A 1 218 ? -2.270 13.928 -8.365 1.00 76.50 218 LEU A C 1
ATOM 1687 O O . LEU A 1 218 ? -1.576 13.722 -9.360 1.00 76.50 218 LEU A O 1
ATOM 1691 N N . LEU A 1 219 ? -2.786 15.128 -8.084 1.00 82.38 219 LEU A N 1
ATOM 1692 C CA . LEU A 1 219 ? -2.563 16.310 -8.914 1.00 82.38 219 LEU A CA 1
ATOM 1693 C C . LEU A 1 219 ? -1.091 16.741 -8.901 1.00 82.38 219 LEU A C 1
ATOM 1695 O O . LEU A 1 219 ? -0.527 16.996 -9.961 1.00 82.38 219 LEU A O 1
ATOM 1699 N N . ALA A 1 220 ? -0.451 16.769 -7.729 1.00 81.75 220 ALA A N 1
ATOM 1700 C CA . ALA A 1 220 ? 0.968 17.100 -7.594 1.00 81.75 220 ALA A CA 1
ATOM 1701 C C . ALA A 1 220 ? 1.862 16.100 -8.345 1.00 81.75 220 ALA A C 1
ATOM 1703 O O . ALA A 1 220 ? 2.790 16.497 -9.050 1.00 81.75 220 ALA A O 1
ATOM 1704 N N . LEU A 1 221 ? 1.552 14.801 -8.256 1.00 78.94 221 LEU A N 1
ATOM 1705 C CA . LEU A 1 221 ? 2.215 13.775 -9.057 1.00 78.94 221 LEU A CA 1
ATOM 1706 C C . LEU A 1 221 ? 2.012 14.027 -10.557 1.00 78.94 221 LEU A C 1
ATOM 1708 O O . LEU A 1 221 ? 2.972 13.929 -11.313 1.00 78.94 221 LEU A O 1
ATOM 1712 N N . GLY A 1 222 ? 0.793 14.378 -10.978 1.00 78.56 222 GLY A N 1
ATOM 1713 C CA . GLY A 1 222 ? 0.487 14.762 -12.356 1.00 78.56 222 GLY A CA 1
ATOM 1714 C C . GLY A 1 222 ? 1.311 15.961 -12.835 1.00 78.56 222 GLY A C 1
ATOM 1715 O O . GLY A 1 222 ? 1.894 15.900 -13.913 1.00 78.56 222 GLY A O 1
ATOM 1716 N N . GLY A 1 223 ? 1.431 17.008 -12.014 1.00 80.38 223 GLY A N 1
ATOM 1717 C CA . GLY A 1 223 ? 2.246 18.193 -12.300 1.00 80.38 223 GLY A CA 1
ATOM 1718 C C . GLY A 1 223 ? 3.735 17.872 -12.452 1.00 80.38 223 GLY A C 1
ATOM 1719 O O . GLY A 1 223 ? 4.359 18.300 -13.419 1.00 80.38 223 GLY A O 1
ATOM 1720 N N . ASN A 1 224 ? 4.282 17.015 -11.583 1.00 76.62 224 ASN A N 1
ATOM 1721 C CA . ASN A 1 224 ? 5.674 16.549 -11.670 1.00 76.62 224 ASN A CA 1
ATOM 1722 C C . ASN A 1 224 ? 5.973 15.716 -12.932 1.00 76.62 224 ASN A C 1
ATOM 1724 O O . ASN A 1 224 ? 7.134 15.445 -13.235 1.00 76.62 224 ASN A O 1
ATOM 1728 N N . LEU A 1 225 ? 4.944 15.264 -13.656 1.00 72.31 225 LEU A N 1
ATOM 1729 C CA . LEU A 1 225 ? 5.096 14.544 -14.921 1.00 72.31 225 LEU A CA 1
ATOM 1730 C C . LEU A 1 225 ? 5.071 15.473 -16.146 1.00 72.31 225 LEU A C 1
ATOM 1732 O O . LEU A 1 225 ? 5.452 15.012 -17.224 1.00 72.31 225 LEU A O 1
ATOM 1736 N N . VAL A 1 226 ? 4.641 16.734 -15.996 1.00 73.69 226 VAL A N 1
ATOM 1737 C CA . VAL A 1 226 ? 4.574 17.727 -17.085 1.00 73.69 226 VAL A CA 1
ATOM 1738 C C . VAL A 1 226 ? 5.977 18.215 -17.451 1.00 73.69 226 VAL A C 1
ATOM 1740 O O . VAL A 1 226 ? 6.370 18.126 -18.613 1.00 73.69 226 VAL A O 1
ATOM 1743 N N . ASP A 1 227 ? 6.764 18.626 -16.455 1.00 59.31 227 ASP A N 1
ATOM 1744 C CA . ASP A 1 227 ? 8.145 19.079 -16.643 1.00 59.31 227 ASP A CA 1
ATOM 1745 C C . ASP A 1 227 ? 9.126 17.924 -16.412 1.00 59.31 227 ASP A C 1
ATOM 1747 O O . ASP A 1 227 ? 9.717 17.781 -15.341 1.00 59.31 227 ASP A O 1
ATOM 1751 N N . ARG A 1 228 ? 9.317 17.058 -17.418 1.00 57.09 228 ARG A N 1
ATOM 1752 C CA . ARG A 1 228 ? 10.407 16.066 -17.382 1.00 57.09 228 ARG A CA 1
ATOM 1753 C C . ARG A 1 228 ? 11.666 16.626 -18.064 1.00 57.09 228 ARG A C 1
ATOM 1755 O O . ARG A 1 228 ? 11.702 16.654 -19.296 1.00 57.09 228 ARG A O 1
ATOM 1762 N N . PRO A 1 229 ? 12.738 16.960 -17.323 1.00 43.81 229 PRO A N 1
ATOM 1763 C CA . PRO A 1 229 ? 14.037 17.232 -17.923 1.00 43.81 229 PRO A CA 1
ATOM 1764 C C . PRO A 1 229 ? 14.657 15.925 -18.447 1.00 43.81 229 PRO A C 1
ATOM 1766 O O . PRO A 1 229 ? 14.863 14.964 -17.706 1.00 43.81 229 PRO A O 1
ATOM 1769 N N . GLY A 1 230 ? 14.962 15.890 -19.745 1.00 49.31 230 GLY A N 1
ATOM 1770 C CA . GLY A 1 230 ? 15.853 14.900 -20.351 1.00 49.31 230 GLY A CA 1
ATOM 1771 C C . GLY A 1 230 ? 15.253 13.526 -20.695 1.00 49.31 230 GLY A C 1
ATOM 1772 O O . GLY A 1 230 ? 14.316 13.015 -20.086 1.00 49.31 230 GLY A O 1
ATOM 1773 N N . ASN A 1 231 ? 15.856 12.899 -21.709 1.00 48.53 231 ASN A N 1
ATOM 1774 C CA . ASN A 1 231 ? 15.504 11.627 -22.358 1.00 48.53 231 ASN A CA 1
ATOM 1775 C C . ASN A 1 231 ? 15.601 10.357 -21.474 1.00 48.53 231 ASN A C 1
ATOM 1777 O O . ASN A 1 231 ? 15.824 9.262 -21.990 1.00 48.53 231 ASN A O 1
ATOM 1781 N N . LEU A 1 232 ? 15.383 10.444 -20.160 1.00 54.72 232 LEU A N 1
ATOM 1782 C CA . LEU A 1 232 ? 15.258 9.291 -19.256 1.00 54.72 232 LEU A CA 1
ATOM 1783 C C . LEU A 1 232 ? 13.883 8.627 -19.435 1.00 54.72 232 LEU A C 1
ATOM 1785 O O . LEU A 1 232 ? 13.041 8.574 -18.539 1.00 54.72 232 LEU A O 1
ATOM 1789 N N . LYS A 1 233 ? 13.615 8.145 -20.649 1.00 62.25 233 LYS A N 1
ATOM 1790 C CA . LYS A 1 233 ? 12.454 7.308 -20.933 1.00 62.25 233 LYS A CA 1
ATOM 1791 C C . LYS A 1 233 ? 12.798 5.893 -20.494 1.00 62.25 233 LYS A C 1
ATOM 1793 O O . LYS A 1 233 ? 13.723 5.277 -21.019 1.00 62.25 233 LYS A O 1
ATOM 1798 N N . LEU A 1 234 ? 12.028 5.367 -19.544 1.00 69.94 234 LEU A N 1
ATOM 1799 C CA . LEU A 1 234 ? 11.986 3.930 -19.314 1.00 69.94 234 LEU A CA 1
ATOM 1800 C C . LEU A 1 234 ? 11.676 3.266 -20.665 1.00 69.94 234 LEU A C 1
ATOM 1802 O O . LEU A 1 234 ? 10.713 3.654 -21.332 1.00 69.94 234 LEU A O 1
ATOM 1806 N N . GLY A 1 235 ? 12.527 2.336 -21.109 1.00 81.25 235 GLY A N 1
ATOM 1807 C CA . GLY A 1 235 ? 12.354 1.695 -22.412 1.00 81.25 235 GLY A CA 1
ATOM 1808 C C . GLY A 1 235 ? 10.952 1.096 -22.530 1.00 81.25 235 GLY A C 1
ATOM 1809 O O . GLY A 1 235 ? 10.463 0.496 -21.574 1.00 81.25 235 GLY A O 1
ATOM 1810 N N . PHE A 1 236 ? 10.307 1.240 -23.693 1.00 85.12 236 PHE A N 1
ATOM 1811 C CA . PHE A 1 236 ? 8.929 0.774 -23.912 1.00 85.12 236 PHE A CA 1
ATOM 1812 C C . PHE A 1 236 ? 8.733 -0.689 -23.484 1.00 85.12 236 PHE A C 1
ATOM 1814 O O . PHE A 1 236 ? 7.737 -1.021 -22.849 1.00 85.12 236 PHE A O 1
ATOM 1821 N N . ARG A 1 237 ? 9.740 -1.538 -23.733 1.00 86.81 237 ARG A N 1
ATOM 1822 C CA . ARG A 1 237 ? 9.789 -2.934 -23.278 1.00 86.81 237 ARG A CA 1
ATOM 1823 C C . ARG A 1 237 ? 9.660 -3.072 -21.755 1.00 86.81 237 ARG A C 1
ATOM 1825 O O . ARG A 1 237 ? 8.897 -3.910 -21.287 1.00 86.81 237 ARG A O 1
ATOM 1832 N N . THR A 1 238 ? 10.390 -2.263 -20.988 1.00 87.50 238 THR A N 1
ATOM 1833 C CA . THR A 1 238 ? 10.336 -2.267 -19.518 1.00 87.50 238 THR A CA 1
ATOM 1834 C C . THR A 1 238 ? 8.980 -1.784 -19.024 1.00 87.50 238 THR A C 1
ATOM 1836 O O . THR A 1 238 ? 8.382 -2.424 -18.165 1.00 87.50 238 THR A O 1
ATOM 1839 N N . THR A 1 239 ? 8.456 -0.703 -19.601 1.00 89.69 239 THR A N 1
ATOM 1840 C CA . THR A 1 239 ? 7.140 -0.163 -19.236 1.00 89.69 239 THR A CA 1
ATOM 1841 C C . THR A 1 239 ? 6.022 -1.168 -19.511 1.00 89.69 239 THR A C 1
ATOM 1843 O O . THR A 1 239 ? 5.239 -1.468 -18.613 1.00 89.69 239 THR A O 1
ATOM 1846 N N . ALA A 1 240 ? 5.975 -1.740 -20.718 1.00 91.50 240 ALA A N 1
ATOM 1847 C CA . ALA A 1 240 ? 4.967 -2.728 -21.101 1.00 91.50 240 ALA A CA 1
ATOM 1848 C C . ALA A 1 240 ? 4.984 -3.945 -20.169 1.00 91.50 240 ALA A C 1
ATOM 1850 O O . ALA A 1 240 ? 3.940 -4.447 -19.760 1.00 91.50 240 ALA A O 1
ATOM 1851 N N . ALA A 1 241 ? 6.173 -4.388 -19.775 1.00 92.38 241 ALA A N 1
ATOM 1852 C CA . ALA A 1 241 ? 6.293 -5.529 -18.896 1.00 92.38 241 ALA A CA 1
ATOM 1853 C C . ALA A 1 241 ? 5.968 -5.235 -17.425 1.00 92.38 241 ALA A C 1
ATOM 1855 O O . ALA A 1 241 ? 5.418 -6.102 -16.751 1.00 92.38 241 ALA A O 1
ATOM 1856 N N . ILE A 1 242 ? 6.248 -4.026 -16.928 1.00 91.50 242 ILE A N 1
ATOM 1857 C CA . ILE A 1 242 ? 5.754 -3.575 -15.618 1.00 91.50 242 ILE A CA 1
ATOM 1858 C C . ILE A 1 242 ? 4.223 -3.589 -15.610 1.00 91.50 242 ILE A C 1
ATOM 1860 O O . ILE A 1 242 ? 3.625 -4.092 -14.660 1.00 91.50 242 ILE A O 1
ATOM 1864 N N . ILE A 1 243 ? 3.592 -3.066 -16.667 1.00 92.12 243 ILE A N 1
ATOM 1865 C CA . ILE A 1 243 ? 2.129 -3.061 -16.808 1.00 92.12 243 ILE A CA 1
ATOM 1866 C C . ILE A 1 243 ? 1.598 -4.497 -16.795 1.00 92.12 243 ILE A C 1
ATOM 1868 O O . ILE A 1 243 ? 0.713 -4.812 -16.003 1.00 92.12 243 ILE A O 1
ATOM 1872 N N . PHE A 1 244 ? 2.182 -5.383 -17.606 1.00 93.94 244 PHE A N 1
ATOM 1873 C CA . PHE A 1 244 ? 1.801 -6.794 -17.646 1.00 93.94 244 PHE A CA 1
ATOM 1874 C C . PHE A 1 244 ? 1.961 -7.472 -16.281 1.00 93.94 244 PHE A C 1
ATOM 1876 O O . PHE A 1 244 ? 1.034 -8.115 -15.796 1.00 93.94 244 PHE A O 1
ATOM 1883 N N . ALA A 1 245 ? 3.098 -7.285 -15.609 1.00 93.75 245 ALA A N 1
ATOM 1884 C CA . ALA A 1 245 ? 3.328 -7.874 -14.297 1.00 93.75 245 ALA A CA 1
ATOM 1885 C C . ALA A 1 245 ? 2.284 -7.407 -13.274 1.00 93.75 245 ALA A C 1
ATOM 1887 O O . ALA A 1 245 ? 1.727 -8.226 -12.547 1.00 93.75 245 ALA A O 1
ATOM 1888 N N . ARG A 1 246 ? 1.965 -6.110 -13.251 1.00 91.62 246 ARG A N 1
ATOM 1889 C CA . ARG A 1 246 ? 1.031 -5.540 -12.270 1.00 91.62 246 ARG A CA 1
ATOM 1890 C C . ARG A 1 246 ? -0.428 -5.884 -12.536 1.00 91.62 246 ARG A C 1
ATOM 1892 O O . ARG A 1 246 ? -1.170 -6.040 -11.576 1.00 91.62 246 ARG A O 1
ATOM 1899 N N . LEU A 1 247 ? -0.840 -5.982 -13.798 1.00 91.31 247 LEU A N 1
ATOM 1900 C CA . LEU A 1 247 ? -2.238 -6.248 -14.151 1.00 91.31 247 LEU A CA 1
ATOM 1901 C C . LEU A 1 247 ? -2.539 -7.739 -14.340 1.00 91.31 247 LEU A C 1
ATOM 1903 O O . LEU A 1 247 ? -3.693 -8.131 -14.213 1.00 91.31 247 LEU A O 1
ATOM 1907 N N . VAL A 1 248 ? -1.527 -8.566 -14.627 1.00 93.19 248 VAL A N 1
ATOM 1908 C CA . VAL A 1 248 ? -1.723 -9.984 -14.978 1.00 93.19 248 VAL A CA 1
ATOM 1909 C C . VAL A 1 248 ? -1.045 -10.942 -14.001 1.00 93.19 248 VAL A C 1
ATOM 1911 O O . VAL A 1 248 ? -1.619 -11.981 -13.703 1.00 93.19 248 VAL A O 1
ATOM 1914 N N . LEU A 1 249 ? 0.147 -10.632 -13.476 1.00 93.44 249 LEU A N 1
ATOM 1915 C CA . LEU A 1 249 ? 0.887 -11.572 -12.614 1.00 93.44 249 LEU A CA 1
ATOM 1916 C C . LEU A 1 249 ? 0.606 -11.369 -11.121 1.00 93.44 249 LEU A C 1
ATOM 1918 O O . LEU A 1 249 ? 0.400 -12.336 -10.391 1.00 93.44 249 LEU A O 1
ATOM 1922 N N . VAL A 1 250 ? 0.594 -10.117 -10.659 1.00 92.38 250 VAL A N 1
ATOM 1923 C CA . VAL A 1 250 ? 0.408 -9.783 -9.238 1.00 92.38 250 VAL A CA 1
ATOM 1924 C C . VAL A 1 250 ? -1.013 -10.094 -8.730 1.00 92.38 250 VAL A C 1
ATOM 1926 O O . VAL A 1 250 ? -1.114 -10.682 -7.652 1.00 92.38 250 VAL A O 1
ATOM 1929 N N . PRO A 1 251 ? -2.116 -9.789 -9.452 1.00 91.38 251 PRO A N 1
ATOM 1930 C CA . PRO A 1 251 ? -3.462 -10.030 -8.925 1.00 91.38 251 PRO A CA 1
ATOM 1931 C C . PRO A 1 251 ? -3.772 -11.516 -8.666 1.00 91.38 251 PRO A C 1
ATOM 1933 O O . PRO A 1 251 ? -4.239 -11.823 -7.569 1.00 91.38 251 PRO A O 1
ATOM 1936 N N . PRO A 1 252 ? -3.449 -12.468 -9.570 1.00 92.81 252 PRO A N 1
ATOM 1937 C CA . PRO A 1 252 ? -3.620 -13.893 -9.284 1.00 92.81 252 PRO A CA 1
ATOM 1938 C C . PRO A 1 252 ? -2.785 -14.382 -8.099 1.00 92.81 252 PRO A C 1
ATOM 1940 O O . PRO A 1 252 ? -3.254 -15.225 -7.340 1.00 92.81 252 PRO A O 1
ATOM 1943 N N . ALA A 1 253 ? -1.574 -13.847 -7.905 1.00 90.50 253 ALA A N 1
ATOM 1944 C CA . ALA A 1 253 ? -0.761 -14.176 -6.736 1.00 90.50 253 ALA A CA 1
ATOM 1945 C C . ALA A 1 253 ? -1.431 -13.706 -5.434 1.00 90.50 253 ALA A C 1
ATOM 1947 O O . ALA A 1 253 ? -1.488 -14.467 -4.471 1.00 90.50 253 ALA A O 1
ATOM 1948 N N . GLY A 1 254 ? -2.006 -12.498 -5.426 1.00 87.94 254 GLY A N 1
ATOM 1949 C CA . GLY A 1 254 ? -2.792 -11.986 -4.299 1.00 87.94 254 GLY A CA 1
ATOM 1950 C C . GLY A 1 254 ? -4.021 -12.849 -3.992 1.00 87.94 254 GLY A C 1
ATOM 1951 O O . GLY A 1 254 ? -4.218 -13.250 -2.847 1.00 87.94 254 GLY A O 1
ATOM 1952 N N . ILE A 1 255 ? -4.797 -13.217 -5.018 1.00 89.12 255 ILE A N 1
ATOM 1953 C CA . ILE A 1 255 ? -5.945 -14.131 -4.873 1.00 89.12 255 ILE A CA 1
ATOM 1954 C C . ILE A 1 255 ? -5.483 -15.499 -4.348 1.00 89.12 255 ILE A C 1
ATOM 1956 O O . ILE A 1 255 ? -6.122 -16.080 -3.472 1.00 89.12 255 ILE A O 1
ATOM 1960 N N . GLY A 1 256 ? -4.349 -16.006 -4.837 1.00 90.25 256 GLY A N 1
ATOM 1961 C CA . GLY A 1 256 ? -3.744 -17.252 -4.370 1.00 90.25 256 GLY A CA 1
ATOM 1962 C C . GLY A 1 256 ? -3.403 -17.228 -2.878 1.00 90.25 256 GLY A C 1
ATOM 1963 O O . GLY A 1 256 ? -3.673 -18.198 -2.176 1.00 90.25 256 GLY A O 1
ATOM 1964 N N . ILE A 1 257 ? -2.867 -16.113 -2.372 1.00 88.88 257 ILE A N 1
ATOM 1965 C CA . ILE A 1 257 ? -2.557 -15.945 -0.943 1.00 88.88 257 ILE A CA 1
ATOM 1966 C C . ILE A 1 257 ? -3.838 -15.986 -0.101 1.00 88.88 257 ILE A C 1
ATOM 1968 O O . ILE A 1 257 ? -3.891 -16.715 0.890 1.00 88.88 257 ILE A O 1
ATOM 1972 N N . VAL A 1 258 ? -4.876 -15.249 -0.506 1.00 86.44 258 VAL A N 1
ATOM 1973 C CA . VAL A 1 258 ? -6.146 -15.181 0.238 1.00 86.44 258 VAL A CA 1
ATOM 1974 C C . VAL A 1 258 ? -6.876 -16.526 0.216 1.00 86.44 258 VAL A C 1
ATOM 1976 O O . VAL A 1 258 ? -7.267 -17.032 1.262 1.00 86.44 258 VAL A O 1
ATOM 1979 N N . THR A 1 259 ? -6.989 -17.164 -0.951 1.00 85.56 259 THR A N 1
ATOM 1980 C CA . THR A 1 259 ? -7.643 -18.481 -1.084 1.00 85.56 259 THR A CA 1
ATOM 1981 C C . THR A 1 259 ? -6.898 -19.594 -0.346 1.00 85.56 259 THR A C 1
ATOM 1983 O O . THR A 1 259 ? -7.521 -20.514 0.184 1.00 85.56 259 THR A O 1
ATOM 1986 N N . LEU A 1 260 ? -5.565 -19.530 -0.274 1.00 86.88 260 LEU A N 1
ATOM 1987 C CA . LEU A 1 260 ? -4.783 -20.457 0.541 1.00 86.88 260 LEU A CA 1
ATOM 1988 C C . LEU A 1 260 ? -5.026 -20.225 2.037 1.00 86.88 260 LEU A C 1
ATOM 1990 O O . LEU A 1 260 ? -5.159 -21.189 2.787 1.00 86.88 260 LEU A O 1
ATOM 1994 N N . ALA A 1 261 ? -5.110 -18.966 2.469 1.00 84.50 261 ALA A N 1
ATOM 1995 C CA . ALA A 1 261 ? -5.407 -18.627 3.856 1.00 84.50 261 ALA A CA 1
ATOM 1996 C C . ALA A 1 261 ? -6.812 -19.077 4.286 1.00 84.50 261 ALA A C 1
ATOM 1998 O O . ALA A 1 261 ? -6.967 -19.577 5.402 1.00 84.50 261 ALA A O 1
ATOM 1999 N N . ASP A 1 262 ? -7.794 -18.966 3.388 1.00 83.19 262 ASP A N 1
ATOM 2000 C CA . ASP A 1 262 ? -9.149 -19.488 3.580 1.00 83.19 262 ASP A CA 1
ATOM 2001 C C . ASP A 1 262 ? -9.135 -21.009 3.798 1.00 83.19 262 ASP A C 1
ATOM 2003 O O . ASP A 1 262 ? -9.595 -21.510 4.824 1.00 83.19 262 ASP A O 1
ATOM 2007 N N . LYS A 1 263 ? -8.470 -21.756 2.905 1.00 84.06 263 LYS A N 1
ATOM 2008 C CA . LYS A 1 263 ? -8.337 -23.221 3.024 1.00 84.06 263 LYS A CA 1
ATOM 2009 C C . LYS A 1 263 ? -7.602 -23.681 4.282 1.00 84.06 263 LYS A C 1
ATOM 2011 O O . LYS A 1 263 ? -7.846 -24.788 4.755 1.00 84.06 263 LYS A O 1
ATOM 2016 N N . LEU A 1 264 ? -6.685 -22.866 4.800 1.00 82.94 264 LEU A N 1
ATOM 2017 C CA . LEU A 1 264 ? -5.949 -23.140 6.035 1.00 82.94 264 LEU A CA 1
ATOM 2018 C C . LEU A 1 264 ? -6.717 -22.703 7.297 1.00 82.94 264 LEU A C 1
ATOM 2020 O O . LEU A 1 264 ? -6.238 -22.943 8.404 1.00 82.94 264 LEU A O 1
ATOM 2024 N N . GLY A 1 265 ? -7.900 -22.094 7.151 1.00 75.75 265 GLY A N 1
ATOM 2025 C CA . GLY A 1 265 ? -8.751 -21.671 8.264 1.00 75.75 265 GLY A CA 1
ATOM 2026 C C . GLY A 1 265 ? -8.236 -20.437 9.008 1.00 75.75 265 GLY A C 1
ATOM 2027 O O . GLY A 1 265 ? -8.566 -20.247 10.179 1.00 75.75 265 GLY A O 1
ATOM 2028 N N . PHE A 1 266 ? -7.408 -19.605 8.365 1.00 74.81 266 PHE A N 1
ATOM 2029 C CA . PHE A 1 266 ? -6.900 -18.368 8.971 1.00 74.81 266 PHE A CA 1
ATOM 2030 C C . PHE A 1 266 ? -7.902 -17.204 8.908 1.00 74.81 266 PHE A C 1
ATOM 2032 O O . PHE A 1 266 ? -7.739 -16.228 9.645 1.00 74.81 266 PHE A O 1
ATOM 2039 N N . LEU A 1 267 ? -8.935 -17.305 8.062 1.00 72.81 267 LEU A N 1
ATOM 2040 C CA . LEU A 1 267 ? -9.987 -16.298 7.934 1.00 72.81 267 LEU A CA 1
ATOM 2041 C C . LEU A 1 267 ? -11.124 -16.542 8.946 1.00 72.81 267 LEU A C 1
ATOM 2043 O O . LEU A 1 267 ? -11.511 -17.690 9.176 1.00 72.81 267 LEU A O 1
ATOM 2047 N N . PRO A 1 268 ? -11.661 -15.486 9.586 1.00 65.88 268 PRO A N 1
ATOM 2048 C CA . PRO A 1 268 ? -12.787 -15.621 10.503 1.00 65.88 268 PRO A CA 1
ATOM 2049 C C . PRO A 1 268 ? -14.053 -16.071 9.749 1.00 65.88 268 PRO A C 1
ATOM 2051 O O . PRO A 1 268 ? -14.435 -15.434 8.768 1.00 65.88 268 PRO A O 1
ATOM 2054 N N . PRO A 1 269 ? -14.752 -17.128 10.203 1.00 58.44 269 PRO A N 1
ATOM 2055 C CA . PRO A 1 269 ? -15.964 -17.591 9.538 1.00 58.44 269 PRO A CA 1
ATOM 2056 C C . PRO A 1 269 ? -17.107 -16.574 9.691 1.00 58.44 269 PRO A C 1
ATOM 2058 O O . PRO A 1 269 ? -17.463 -16.200 10.810 1.00 58.44 269 PRO A O 1
ATOM 2061 N N . GLY A 1 270 ? -17.711 -16.173 8.567 1.00 61.25 270 GLY A N 1
ATOM 2062 C CA . GLY A 1 270 ? -18.950 -15.383 8.529 1.00 61.25 270 GLY A CA 1
ATOM 2063 C C . GLY A 1 270 ? -18.791 -13.859 8.477 1.00 61.25 270 GLY A C 1
ATOM 2064 O O . GLY A 1 270 ? -19.801 -13.161 8.559 1.00 61.25 270 GLY A O 1
ATOM 2065 N N . ASP A 1 271 ? -17.571 -13.336 8.330 1.00 61.94 271 ASP A N 1
ATOM 2066 C CA . ASP A 1 271 ? -17.351 -11.910 8.073 1.00 61.94 271 ASP A CA 1
ATOM 2067 C C . ASP A 1 271 ? -17.395 -11.638 6.561 1.00 61.94 271 ASP A C 1
ATOM 2069 O O . ASP A 1 271 ? -16.610 -12.195 5.802 1.00 61.94 271 ASP A O 1
ATOM 2073 N N . LYS A 1 272 ? -18.345 -10.808 6.117 1.00 62.12 272 LYS A N 1
ATOM 2074 C CA . LYS A 1 272 ? -18.575 -10.511 4.691 1.00 62.12 272 LYS A CA 1
ATOM 2075 C C . LYS A 1 272 ? -17.519 -9.579 4.085 1.00 62.12 272 LYS A C 1
ATOM 2077 O O . LYS A 1 272 ? -17.541 -9.363 2.876 1.00 62.12 272 LYS A O 1
ATOM 2082 N N . MET A 1 273 ? -16.653 -8.996 4.916 1.00 61.44 273 MET A N 1
ATOM 2083 C CA . MET A 1 273 ? -15.559 -8.118 4.489 1.00 61.44 273 MET A CA 1
ATOM 2084 C C . MET A 1 273 ? -14.244 -8.866 4.201 1.00 61.44 273 MET A C 1
ATOM 2086 O O . MET A 1 273 ? -13.321 -8.247 3.669 1.00 61.44 273 MET A O 1
ATOM 2090 N N . PHE A 1 274 ? -14.136 -10.152 4.566 1.00 57.03 274 PHE A N 1
ATOM 2091 C CA . PHE A 1 274 ? -12.944 -10.986 4.352 1.00 57.03 274 PHE A CA 1
ATOM 2092 C C . PHE A 1 274 ? -13.021 -11.844 3.086 1.00 57.03 274 PHE A C 1
ATOM 2094 O O . PHE A 1 274 ? -14.137 -12.268 2.712 1.00 57.03 274 PHE A O 1
#

Radius of gyration: 25.44 Å; Cα contacts (8 Å, |Δi|>4): 170; chains: 1; bounding box: 71×63×62 Å

Foldseek 3Di:
DVVLLLVVLLVLLVVQLVVQLVLQLVLCVVLVFPPLCSLVSSNCRRLPCLPQVQLVVQLVLLPDCPHLPNHSVVSNVVSVVSSVSNVLSSVQCCLVPVCVSNPDPPDDDPPDPPPDDDDDDDDDDDDDDDDDDDDDDDDDDDDDDDPPVCVVVVVVVVCCVVVVCVSVVDVSNVVSVVVVVCVVDVVSCQQAPDPPHPNVVVVVVVVVVVVVVSVVVVVVVVVVVVDDPDDPDRPPSSVVSSVCSNPPVSVVVSVVVVVVCVVVVSHDPPDSSD

InterPro domains:
  IPR004776 Membrane transport PIN-like [PF03547] (7-264)
  IPR039305 Protein PIN-LIKES 2/6 [PTHR31419] (151-274)

Solvent-accessible surface area (backbone atoms only — not comparable to full-atom values): 16372 Å² total; per-residue (Å²): 119,77,74,63,45,63,52,45,47,42,50,49,48,51,51,43,34,53,52,20,31,50,52,15,45,54,51,36,67,73,70,56,52,60,78,88,45,38,54,53,46,16,50,55,40,14,56,62,62,66,63,67,55,57,57,55,48,44,58,53,47,24,70,41,91,85,27,81,66,79,43,47,67,62,29,41,54,53,47,50,54,56,48,50,54,27,33,55,47,49,50,52,46,40,49,65,48,48,46,61,64,67,48,76,73,86,84,76,84,88,71,78,82,82,79,82,78,94,80,88,78,88,90,84,84,90,85,88,86,80,85,84,89,81,86,85,84,90,83,86,91,86,82,89,88,60,91,62,62,53,56,51,50,50,49,49,49,52,47,41,65,73,62,48,41,82,57,63,64,39,68,70,54,51,50,52,54,51,51,49,50,36,66,68,36,69,68,48,28,52,42,33,72,33,97,88,18,90,40,26,68,58,50,54,51,50,50,55,48,53,64,56,44,55,61,50,53,53,50,51,55,52,54,64,62,70,72,65,86,71,92,82,65,75,51,68,70,54,51,54,48,46,51,46,42,49,74,62,52,40,53,60,51,49,51,50,54,54,55,50,36,50,77,71,62,59,54,66,88,89,51,73,89,111